Protein AF-A0A2H5N0N5-F1 (afdb_monomer)

Solvent-accessible surface area (backbone atoms only — not comparable to full-atom values): 14567 Å² total; per-residue (Å²): 108,51,47,59,40,43,74,73,64,55,89,76,35,73,42,76,42,88,5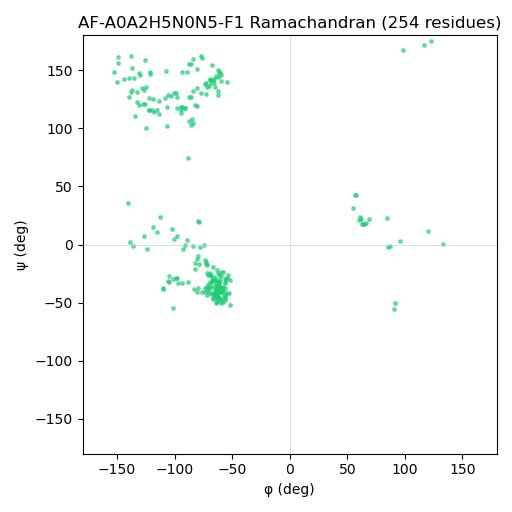4,72,78,52,49,72,62,40,41,79,36,48,32,74,43,75,44,43,56,83,83,48,98,58,62,57,23,56,56,45,15,65,78,53,78,55,16,37,64,64,31,75,28,76,76,21,46,62,69,54,47,42,34,30,53,64,17,26,14,69,65,69,7,34,19,35,41,53,32,71,58,62,94,84,64,78,90,75,77,64,72,62,54,52,76,39,42,36,42,80,42,81,38,94,59,87,76,58,53,65,88,73,45,45,60,59,52,51,50,54,48,54,41,48,50,46,19,67,76,50,78,54,15,35,62,65,33,77,31,71,78,21,47,64,68,55,48,44,48,33,52,67,26,26,17,67,64,71,7,32,18,38,42,57,29,72,56,62,93,85,64,78,92,74,78,64,71,60,57,53,74,40,41,34,40,82,38,78,48,62,79,84,70,55,52,67,88,76,43,46,62,60,53,51,48,33,37,77,72,62,79,39,78,66,66,82,45,55,63,43,75,42,43,55,93,45,50,68,57,56,54,51,28,59,75,71,65,55,67,79,34,68,46,72,34,90,62,135

Mean predicted aligned error: 14.29 Å

Secondary structure (DSSP, 8-state):
-HHHHHHTT-S--EEE-S-TTHHHHHHHTT--EEE-GGG-SS-HHHHHHHHTTS-BSEEEE-S--HHHHHHHHHTBPTTT-EEEE-SPPPTT------THHHHTT-EEEE-SSTT--HHHHHHHHHHHHHHHHHHHHTTSSBSEEEE-S--HHHHHHHHHTBPTTT-EEEE-S---TT------THHHHTT-EEEE-SGGG--HHHHHHHHHHHHHTTSS-GGGGEEEEEEGGGHHHHHHHHHHT--SEEEEES--

Foldseek 3Di:
DLLVCVVVPPPAAEAEDLDPVCVVVSVVSHHPHYDRCVVDPDQVLVVLCVVVVAADLEFEAAAQEQSSQQSSLSRFHFPRHEYEYAHNHDPPRDRDDDPVSVVSVYHYYYDPPNPDPCVPGVVVVVLVVLLVVLCVVPVGADQEFEAAAQEQSSQQSQLSRAHQPRREYEYEHNHDPPDDRDDDVVSVVSVYHYYYDDPNVDPCVPPVVVVVVCVVVVVDDPVVQAQEEDEPVPVVVVVVCVVVVNGRDYHYHPPD

Nearest PDB structures (foldseek):
  1qv7-assembly1_B  TM=6.185E-01  e=6.992E-16  Equus caballus
  5cdt-assembly1_A  TM=6.138E-01  e=2.581E-15  Equus caballus
  5cds-assembly1_B  TM=6.171E-01  e=3.748E-15  Equus caballus
  1ee2-assembly1_B  TM=6.178E-01  e=5.793E-15  Equus caballus
  1htb-assembly1_B  TM=6.127E-01  e=6.981E-15  Homo sapiens

Organism: Citrus unshiu (NCBI:txid55188)

Radius of gyration: 28.64 Å; Cα contacts (8 Å, |Δi|>4): 386; chains: 1; bounding box: 68×40×79 Å

Sequence (256 aa):
AAEGARIAGASRIIGVDLNSSRFEEAKKFGATEFVNPKDYNKPVQEVIAEMTNGGVDRSVECTGHIDAMISAFECVHDGWGVAVLVGVPHKDAVFKTHPMNLLNERTLKGTFFGNYKPRSDLPSVVEKYMSKVIAEMTNGGVDRSVECTGHIDAMISAFECVHDGWGVAVLVGVPHKDAVFKTHPMNLLNERTLKGTFFGNYKPRSDLPSVVEKYMSKELEVEKFITHTVPFSEINKAFEYMLRGEGLRCIIRMEE

pLDDT: mean 88.12, std 8.28, range [58.06, 97.88]

Structure (mmCIF, N/CA/C/O backbone):
data_AF-A0A2H5N0N5-F1
#
_entry.id   AF-A0A2H5N0N5-F1
#
loop_
_atom_site.group_PDB
_atom_site.id
_atom_site.type_symbol
_atom_site.label_atom_id
_atom_site.label_alt_id
_atom_site.label_comp_id
_atom_site.label_asym_id
_atom_site.label_entity_id
_atom_site.label_seq_id
_atom_site.pdbx_PDB_ins_code
_atom_site.Cartn_x
_atom_site.Cartn_y
_atom_site.Cartn_z
_atom_site.occupancy
_atom_site.B_iso_or_equiv
_atom_site.auth_seq_id
_atom_site.auth_comp_id
_atom_site.auth_asym_id
_atom_site.auth_atom_id
_atom_site.pdbx_PDB_model_num
ATOM 1 N N . ALA A 1 1 ? 4.815 -1.166 -11.712 1.00 81.19 1 ALA A N 1
ATOM 2 C CA . ALA A 1 1 ? 6.230 -0.947 -12.086 1.00 81.19 1 ALA A CA 1
ATOM 3 C C . ALA A 1 1 ? 6.602 0.535 -12.020 1.00 81.19 1 ALA A C 1
ATOM 5 O O . ALA A 1 1 ? 7.402 0.874 -11.161 1.00 81.19 1 ALA A O 1
ATOM 6 N N . ALA A 1 2 ? 5.983 1.409 -12.829 1.00 83.38 2 ALA A N 1
ATOM 7 C CA . ALA A 1 2 ? 6.270 2.854 -12.851 1.00 83.38 2 ALA A CA 1
ATOM 8 C C . ALA A 1 2 ? 6.202 3.527 -11.464 1.00 83.38 2 ALA A C 1
ATOM 10 O O . ALA A 1 2 ? 7.189 4.099 -11.016 1.00 83.38 2 ALA A O 1
ATOM 11 N N . GLU A 1 3 ? 5.101 3.337 -10.730 1.00 82.44 3 GLU A N 1
ATOM 12 C CA . GLU A 1 3 ? 4.930 3.922 -9.387 1.00 82.44 3 GLU A CA 1
ATOM 13 C C . GLU A 1 3 ? 5.990 3.420 -8.392 1.00 82.44 3 GLU A C 1
ATOM 15 O O . GLU A 1 3 ? 6.520 4.182 -7.588 1.00 82.44 3 GLU A O 1
ATOM 20 N N . GLY A 1 4 ? 6.363 2.140 -8.490 1.00 80.50 4 GLY A N 1
ATOM 21 C CA . GLY A 1 4 ? 7.438 1.563 -7.683 1.00 80.50 4 GLY A CA 1
ATOM 22 C C . GLY A 1 4 ? 8.804 2.175 -8.004 1.00 80.50 4 GLY A C 1
ATOM 23 O O . GLY A 1 4 ? 9.566 2.465 -7.088 1.00 80.50 4 GLY A O 1
ATOM 24 N N . ALA A 1 5 ? 9.096 2.424 -9.285 1.00 86.12 5 ALA A N 1
ATOM 25 C CA . ALA A 1 5 ? 10.320 3.102 -9.712 1.00 86.12 5 ALA A CA 1
ATOM 26 C C . ALA A 1 5 ? 10.357 4.563 -9.231 1.00 86.12 5 ALA A C 1
ATOM 28 O O . ALA A 1 5 ? 11.382 5.011 -8.722 1.00 86.12 5 ALA A O 1
ATOM 29 N N . ARG A 1 6 ? 9.224 5.276 -9.307 1.00 88.81 6 ARG A N 1
ATOM 30 C CA . ARG A 1 6 ? 9.078 6.648 -8.796 1.00 88.81 6 ARG A CA 1
ATOM 31 C C . ARG A 1 6 ? 9.354 6.720 -7.295 1.00 88.81 6 ARG A C 1
ATOM 33 O O . ARG A 1 6 ? 10.142 7.550 -6.857 1.00 88.81 6 ARG A O 1
ATOM 40 N N . ILE A 1 7 ? 8.740 5.831 -6.510 1.00 80.38 7 ILE A N 1
ATOM 41 C CA . ILE A 1 7 ? 8.950 5.748 -5.054 1.00 80.38 7 ILE A CA 1
ATOM 42 C C . ILE A 1 7 ? 10.408 5.399 -4.720 1.00 80.38 7 ILE A C 1
ATOM 44 O O . ILE A 1 7 ? 10.948 5.912 -3.745 1.00 80.38 7 ILE A O 1
ATOM 48 N N . ALA A 1 8 ? 11.058 4.567 -5.537 1.00 79.31 8 ALA A N 1
ATOM 49 C CA . ALA A 1 8 ? 12.470 4.221 -5.385 1.00 79.31 8 ALA A CA 1
ATOM 50 C C . ALA A 1 8 ? 13.445 5.338 -5.817 1.00 79.31 8 ALA A C 1
ATOM 52 O O . ALA A 1 8 ? 14.654 5.149 -5.709 1.00 79.31 8 ALA A O 1
ATOM 53 N N . GLY A 1 9 ? 12.946 6.486 -6.294 1.00 88.06 9 GLY A N 1
ATOM 54 C CA . GLY A 1 9 ? 13.768 7.636 -6.675 1.00 88.06 9 GLY A CA 1
ATOM 55 C C . GLY A 1 9 ? 14.337 7.578 -8.095 1.00 88.06 9 GLY A C 1
ATOM 56 O O . GLY A 1 9 ? 15.345 8.227 -8.365 1.00 88.06 9 GLY A O 1
ATOM 57 N N . ALA A 1 10 ? 13.729 6.813 -9.008 1.00 91.25 10 ALA A N 1
ATOM 58 C CA . ALA A 1 10 ? 14.143 6.806 -10.411 1.00 91.25 10 ALA A CA 1
ATOM 59 C C . ALA A 1 10 ? 13.950 8.193 -11.054 1.00 91.25 10 ALA A C 1
ATOM 61 O O . ALA A 1 10 ? 12.886 8.799 -10.934 1.00 91.25 10 ALA A O 1
ATOM 62 N N . SER A 1 11 ? 14.978 8.681 -11.753 1.00 92.38 11 SER A N 1
ATOM 63 C CA . SER A 1 11 ? 15.003 10.017 -12.367 1.00 92.38 11 SER A CA 1
ATOM 64 C C . SER A 1 11 ? 14.252 10.088 -13.700 1.00 92.38 11 SER A C 1
ATOM 66 O O . SER A 1 11 ? 13.542 11.058 -13.955 1.00 92.38 11 SER A O 1
ATOM 68 N N . ARG A 1 12 ? 14.395 9.059 -14.543 1.00 96.50 12 ARG A N 1
ATOM 69 C CA . ARG A 1 12 ? 13.702 8.909 -15.830 1.00 96.50 12 ARG A CA 1
ATOM 70 C C . ARG A 1 12 ? 12.911 7.607 -15.827 1.00 96.50 12 ARG A C 1
ATOM 72 O O . ARG A 1 12 ? 13.466 6.542 -15.567 1.00 96.50 12 ARG A O 1
ATOM 79 N N . ILE A 1 13 ? 11.616 7.689 -16.118 1.00 97.62 13 ILE A N 1
ATOM 80 C CA . ILE A 1 13 ? 10.701 6.545 -16.166 1.00 97.62 13 ILE A CA 1
ATOM 81 C C . ILE A 1 13 ? 10.041 6.536 -17.543 1.00 97.62 13 ILE A C 1
ATOM 83 O O . ILE A 1 13 ? 9.106 7.293 -17.805 1.00 97.62 13 ILE A O 1
ATOM 87 N N . ILE A 1 14 ? 10.547 5.674 -18.423 1.00 97.88 14 ILE A N 1
ATOM 88 C CA . ILE A 1 14 ? 10.129 5.585 -19.825 1.00 97.88 14 ILE A CA 1
ATOM 89 C C . ILE A 1 14 ? 9.052 4.503 -19.956 1.00 97.88 14 ILE A C 1
ATOM 91 O O . ILE A 1 14 ? 9.319 3.318 -19.751 1.00 97.88 14 ILE A O 1
ATOM 95 N N . GLY A 1 15 ? 7.823 4.902 -20.280 1.00 95.75 15 GLY A N 1
ATOM 96 C CA . GLY A 1 15 ? 6.746 3.978 -20.630 1.00 95.75 15 GLY A CA 1
ATOM 97 C C . GLY A 1 15 ? 6.870 3.511 -22.080 1.00 95.75 15 GLY A C 1
ATOM 98 O O . GLY A 1 15 ? 7.081 4.328 -22.968 1.00 95.75 15 GLY A O 1
ATOM 99 N N . VAL A 1 16 ? 6.708 2.213 -22.335 1.00 95.94 16 VAL A N 1
ATOM 100 C CA . VAL A 1 16 ? 6.719 1.655 -23.696 1.00 95.94 16 VAL A CA 1
ATOM 101 C C . VAL A 1 16 ? 5.404 0.933 -23.941 1.00 95.94 16 VAL A C 1
ATOM 103 O O . VAL A 1 16 ? 5.113 -0.054 -23.267 1.00 95.94 16 VAL A O 1
ATOM 106 N N . ASP A 1 17 ? 4.597 1.420 -24.882 1.00 94.56 17 ASP A N 1
ATOM 107 C CA . ASP A 1 17 ? 3.315 0.796 -25.226 1.00 94.56 17 ASP A CA 1
ATOM 108 C C . ASP A 1 17 ? 2.935 1.085 -26.686 1.00 94.56 17 ASP A C 1
ATOM 110 O O . ASP A 1 17 ? 3.240 2.144 -27.228 1.00 94.56 17 ASP A O 1
ATOM 114 N N . LEU A 1 18 ? 2.236 0.148 -27.332 1.00 91.94 18 LEU A N 1
ATOM 115 C CA . LEU A 1 18 ? 1.734 0.317 -28.701 1.00 91.94 18 LEU A CA 1
ATOM 116 C C . LEU A 1 18 ? 0.566 1.310 -28.785 1.00 91.94 18 LEU A C 1
ATOM 118 O O . LEU A 1 18 ? 0.218 1.756 -29.884 1.00 91.94 18 LEU A O 1
ATOM 122 N N . ASN A 1 19 ? -0.078 1.609 -27.655 1.00 90.56 19 ASN A N 1
ATOM 123 C CA . ASN A 1 19 ? -1.154 2.578 -27.551 1.00 90.56 19 ASN A CA 1
ATOM 124 C C . ASN A 1 19 ? -0.678 3.861 -26.856 1.00 90.56 19 ASN A C 1
ATOM 126 O O . ASN A 1 19 ? -0.638 3.941 -25.626 1.00 90.56 19 ASN A O 1
ATOM 130 N N . SER A 1 20 ? -0.426 4.902 -27.651 1.00 90.00 20 SER A N 1
ATOM 131 C CA . SER A 1 20 ? 0.017 6.211 -27.160 1.00 90.00 20 SER A CA 1
ATOM 132 C C . SER A 1 20 ? -0.964 6.875 -26.187 1.00 90.00 20 SER A C 1
ATOM 134 O O . SER A 1 20 ? -0.542 7.663 -25.344 1.00 90.00 20 SER A O 1
ATOM 136 N N . SER A 1 21 ? -2.259 6.528 -26.217 1.00 87.31 21 SER A N 1
ATOM 137 C CA . SER A 1 21 ? -3.242 7.090 -25.278 1.00 87.31 21 SER A CA 1
ATOM 138 C C . SER A 1 21 ? -3.003 6.654 -23.828 1.00 87.31 21 SER A C 1
ATOM 140 O O . SER A 1 21 ? -3.497 7.297 -22.905 1.00 87.31 21 SER A O 1
ATOM 142 N N . ARG A 1 22 ? -2.253 5.564 -23.603 1.00 82.81 22 ARG A N 1
ATOM 143 C CA . ARG A 1 22 ? -1.919 5.074 -22.258 1.00 82.81 22 ARG A CA 1
ATOM 144 C C . ARG A 1 22 ? -0.898 5.950 -21.543 1.00 82.81 22 ARG A C 1
ATOM 146 O O . ARG A 1 22 ? -0.773 5.831 -20.327 1.00 82.81 22 ARG A O 1
ATOM 153 N N . PHE A 1 23 ? -0.198 6.837 -22.253 1.00 90.50 23 PHE A N 1
ATOM 154 C CA . PHE A 1 23 ? 0.797 7.695 -21.621 1.00 90.50 23 PHE A CA 1
ATOM 155 C C . PHE A 1 23 ? 0.180 8.643 -20.589 1.00 90.50 23 PHE A C 1
ATOM 157 O O . PHE A 1 23 ? 0.721 8.780 -19.495 1.00 90.50 23 PHE A O 1
ATOM 164 N N . GLU A 1 24 ? -0.978 9.240 -20.888 1.00 85.81 24 GLU A N 1
ATOM 165 C CA . GLU A 1 24 ? -1.652 10.143 -19.945 1.00 85.81 24 GLU A CA 1
ATOM 166 C C . GLU A 1 24 ? -2.025 9.443 -18.636 1.00 85.81 24 GLU A C 1
ATOM 168 O O . GLU A 1 24 ? -1.901 10.020 -17.557 1.00 85.81 24 GLU A O 1
ATOM 173 N N . GLU A 1 25 ? -2.405 8.168 -18.708 1.00 81.88 25 GLU A N 1
ATOM 174 C CA . GLU A 1 25 ? -2.645 7.369 -17.511 1.00 81.88 25 GLU A CA 1
ATOM 175 C C . GLU A 1 25 ? -1.328 7.023 -16.803 1.00 81.88 25 GLU A C 1
ATOM 177 O O . GLU A 1 25 ? -1.218 7.172 -15.589 1.00 81.88 25 GLU A O 1
ATOM 182 N N . ALA A 1 26 ? -0.292 6.636 -17.552 1.00 80.94 26 ALA A N 1
ATOM 183 C CA . ALA A 1 26 ? 1.013 6.276 -17.002 1.00 80.94 26 ALA A CA 1
ATOM 184 C C . ALA A 1 26 ? 1.700 7.435 -16.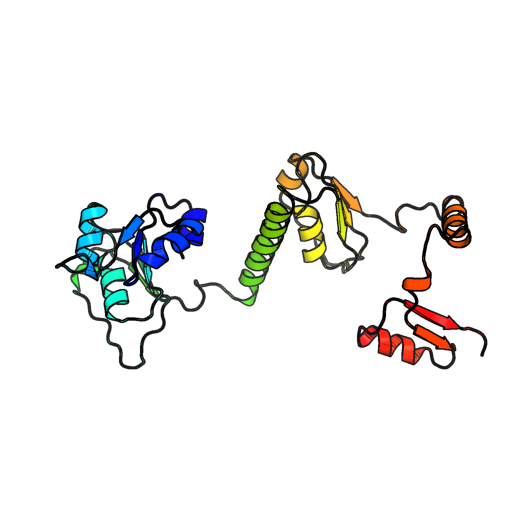250 1.00 80.94 26 ALA A C 1
ATOM 186 O O . ALA A 1 26 ? 2.383 7.188 -15.252 1.00 80.94 26 ALA A O 1
ATOM 187 N N . LYS A 1 27 ? 1.488 8.691 -16.671 1.00 88.62 27 LYS A N 1
ATOM 188 C CA . LYS A 1 27 ? 1.992 9.890 -15.973 1.00 88.62 27 LYS A CA 1
ATOM 189 C C . LYS A 1 27 ? 1.503 9.978 -14.529 1.00 88.62 27 LYS A C 1
ATOM 191 O O . LYS A 1 27 ? 2.276 10.348 -13.649 1.00 88.62 27 LYS A O 1
ATOM 196 N N . LYS A 1 28 ? 0.257 9.569 -14.255 1.00 87.94 28 LYS A N 1
ATOM 197 C CA . LYS A 1 28 ? -0.309 9.544 -12.891 1.00 87.94 28 LYS A CA 1
ATOM 198 C C . LYS A 1 28 ? 0.453 8.599 -11.957 1.00 87.94 28 LYS A C 1
ATOM 200 O O . LYS A 1 28 ? 0.450 8.803 -10.750 1.00 87.94 28 LYS A O 1
ATOM 205 N N . PHE A 1 29 ? 1.135 7.602 -12.522 1.00 82.31 29 PHE A N 1
ATOM 206 C CA . PHE A 1 29 ? 1.962 6.622 -11.815 1.00 82.31 29 PHE A CA 1
ATOM 207 C C . PHE A 1 29 ? 3.467 6.923 -11.918 1.00 82.31 29 PHE A C 1
ATOM 209 O O . PHE A 1 29 ? 4.289 6.053 -11.635 1.00 82.31 29 PHE A O 1
ATOM 216 N N . GLY A 1 30 ? 3.851 8.124 -12.363 1.00 88.44 30 GLY A N 1
ATOM 217 C CA . GLY A 1 30 ? 5.245 8.567 -12.388 1.00 88.44 30 GLY A CA 1
ATOM 218 C C . GLY A 1 30 ? 6.001 8.396 -13.697 1.00 88.44 30 GLY A C 1
ATOM 219 O O . GLY A 1 30 ? 7.185 8.712 -13.716 1.00 88.44 30 GLY A O 1
ATOM 220 N N . ALA A 1 31 ? 5.382 7.915 -14.779 1.00 92.31 31 ALA A N 1
ATOM 221 C CA . ALA A 1 31 ? 6.065 7.894 -16.073 1.00 92.31 31 ALA A CA 1
ATOM 222 C C . ALA A 1 31 ? 6.412 9.325 -16.523 1.00 92.31 31 ALA A C 1
ATOM 224 O O . ALA A 1 31 ? 5.546 10.199 -16.543 1.00 92.31 31 ALA A O 1
ATOM 225 N N . THR A 1 32 ? 7.670 9.557 -16.890 1.00 96.00 32 THR A N 1
ATOM 226 C CA . THR A 1 32 ? 8.181 10.868 -17.323 1.00 96.00 32 THR A CA 1
ATOM 227 C C . THR A 1 32 ? 8.248 10.981 -18.840 1.00 96.00 32 THR A C 1
ATOM 229 O O . THR A 1 32 ? 8.116 12.070 -19.390 1.00 96.00 32 THR A O 1
ATOM 232 N N . GLU A 1 33 ? 8.440 9.854 -19.522 1.00 96.88 33 GLU A N 1
ATOM 233 C CA . GLU A 1 33 ? 8.652 9.764 -20.965 1.00 96.88 33 GLU A CA 1
ATOM 234 C C . GLU A 1 33 ? 7.859 8.587 -21.538 1.00 96.88 33 GLU A C 1
ATOM 236 O O . GLU A 1 33 ? 7.443 7.684 -20.805 1.00 96.88 33 GLU A O 1
ATOM 241 N N . PHE A 1 34 ? 7.653 8.586 -22.854 1.00 96.38 34 PHE A N 1
ATOM 242 C CA . PHE A 1 34 ? 6.909 7.536 -23.538 1.00 96.38 34 PHE A CA 1
ATOM 243 C C . PHE A 1 34 ? 7.487 7.225 -24.911 1.00 96.38 34 PHE A C 1
ATOM 245 O O . PHE A 1 34 ? 7.891 8.128 -25.638 1.00 96.38 34 PHE A O 1
ATOM 252 N N . VAL A 1 35 ? 7.471 5.945 -25.269 1.00 97.31 35 VAL A N 1
ATOM 253 C CA . VAL A 1 35 ? 7.898 5.435 -26.569 1.00 97.31 35 VAL A CA 1
ATOM 254 C C . VAL A 1 35 ? 6.815 4.511 -27.109 1.00 97.31 35 VAL A C 1
ATOM 256 O O . VAL A 1 35 ? 6.511 3.481 -26.506 1.00 97.31 35 VAL A O 1
ATOM 259 N N . ASN A 1 36 ? 6.262 4.848 -28.275 1.00 96.44 36 ASN A N 1
ATOM 260 C CA . ASN A 1 36 ? 5.491 3.895 -29.062 1.00 96.44 36 ASN A CA 1
ATOM 261 C C . ASN A 1 36 ? 6.418 3.229 -30.085 1.00 96.44 36 ASN A C 1
ATOM 263 O O . ASN A 1 36 ? 6.922 3.924 -30.967 1.00 96.44 36 ASN A O 1
ATOM 267 N N . PRO A 1 37 ? 6.621 1.901 -30.040 1.00 94.56 37 PRO A N 1
ATOM 268 C CA . PRO A 1 37 ? 7.436 1.205 -31.035 1.00 94.56 37 PRO A CA 1
ATOM 269 C C . PRO A 1 37 ? 7.010 1.453 -32.492 1.00 94.56 37 PRO A C 1
ATOM 271 O O . PRO A 1 37 ? 7.843 1.356 -33.384 1.00 94.56 37 PRO A O 1
ATOM 274 N N . LYS A 1 38 ? 5.736 1.785 -32.749 1.00 94.56 38 LYS A N 1
ATOM 275 C CA . LYS A 1 38 ? 5.218 2.058 -34.103 1.00 94.56 38 LYS A CA 1
ATOM 276 C C . LYS A 1 38 ? 5.686 3.387 -34.695 1.00 94.56 38 LYS A C 1
ATOM 278 O O . LYS A 1 38 ? 5.585 3.559 -35.906 1.00 94.56 38 LYS A O 1
ATOM 283 N N . ASP A 1 39 ? 6.188 4.299 -33.868 1.00 96.00 39 ASP A N 1
ATOM 284 C CA . ASP A 1 39 ? 6.633 5.626 -34.308 1.00 96.00 39 ASP A CA 1
ATOM 285 C C . ASP A 1 39 ? 8.076 5.602 -34.851 1.00 96.00 39 ASP A C 1
ATOM 287 O O . ASP A 1 39 ? 8.599 6.626 -35.292 1.00 96.00 39 ASP A O 1
ATOM 291 N N . TYR A 1 40 ? 8.731 4.434 -34.841 1.00 95.25 40 TYR A N 1
ATOM 292 C CA . TYR A 1 40 ? 10.130 4.265 -35.219 1.00 95.25 40 TYR A CA 1
ATOM 293 C C . TYR A 1 40 ? 10.306 3.130 -36.233 1.00 95.25 40 TYR A C 1
ATOM 295 O O . TYR A 1 40 ? 9.651 2.096 -36.168 1.00 95.25 40 TYR A O 1
ATOM 303 N N . ASN A 1 41 ? 11.268 3.300 -37.144 1.00 95.19 41 ASN A N 1
ATOM 304 C CA . ASN A 1 41 ? 11.637 2.283 -38.141 1.00 95.19 41 ASN A CA 1
ATOM 305 C C . ASN A 1 41 ? 12.724 1.309 -37.651 1.00 95.19 41 ASN A C 1
ATOM 307 O O . ASN A 1 41 ? 13.208 0.489 -38.428 1.00 95.19 41 ASN A O 1
ATOM 311 N N . LYS A 1 42 ? 13.147 1.426 -36.389 1.00 95.56 42 LYS A N 1
ATOM 312 C CA . LYS A 1 42 ? 14.214 0.628 -35.774 1.00 95.56 42 LYS A CA 1
ATOM 313 C C . LYS A 1 42 ? 13.720 -0.049 -34.494 1.00 95.56 42 LYS A C 1
ATOM 315 O O . LYS A 1 42 ? 12.731 0.418 -33.923 1.00 95.56 42 LYS A O 1
ATOM 320 N N . PRO A 1 43 ? 14.376 -1.132 -34.042 1.00 96.50 43 PRO A N 1
ATOM 321 C CA . PRO A 1 43 ? 13.980 -1.843 -32.833 1.00 96.50 43 PRO A CA 1
ATOM 322 C C . PRO A 1 43 ? 13.899 -0.913 -31.620 1.00 96.50 43 PRO A C 1
ATOM 324 O O . PRO A 1 43 ? 14.754 -0.049 -31.418 1.00 96.50 43 PRO A O 1
ATOM 327 N N . VAL A 1 44 ? 12.877 -1.102 -30.782 1.00 96.88 44 VAL A N 1
ATOM 328 C CA . VAL A 1 44 ? 12.620 -0.208 -29.642 1.00 96.88 44 VAL A CA 1
ATOM 329 C C . VAL A 1 44 ? 13.792 -0.166 -28.654 1.00 96.88 44 VAL A C 1
ATOM 331 O O . VAL A 1 44 ? 14.047 0.873 -28.054 1.00 96.88 44 VAL A O 1
ATOM 334 N N . GLN A 1 45 ? 14.553 -1.256 -28.522 1.00 96.94 45 GLN A N 1
ATOM 335 C CA . GLN A 1 45 ? 15.746 -1.289 -27.679 1.00 96.94 45 GLN A CA 1
ATOM 336 C C . GLN A 1 45 ? 16.846 -0.328 -28.149 1.00 96.94 45 GLN A C 1
ATOM 338 O O . GLN A 1 45 ? 17.507 0.274 -27.308 1.00 96.94 45 GLN A O 1
ATOM 343 N N . GLU A 1 46 ? 17.000 -0.125 -29.460 1.00 97.19 46 GLU A N 1
ATOM 344 C CA . GLU A 1 46 ? 17.962 0.834 -30.016 1.00 97.19 46 GLU A CA 1
ATOM 345 C C . GLU A 1 46 ? 17.481 2.269 -29.800 1.00 97.19 46 GLU A C 1
ATOM 347 O O . GLU A 1 46 ? 18.261 3.128 -29.401 1.00 97.19 46 GLU A O 1
ATOM 352 N N . VAL A 1 47 ? 16.177 2.516 -29.984 1.00 97.88 47 VAL A N 1
ATOM 353 C CA . VAL A 1 47 ? 15.556 3.816 -29.678 1.00 97.88 47 VAL A CA 1
ATOM 354 C C . VAL A 1 47 ? 15.816 4.203 -28.224 1.00 97.88 47 VAL A C 1
ATOM 356 O O . VAL A 1 47 ? 16.243 5.325 -27.956 1.00 97.88 47 VAL A O 1
ATOM 359 N N . ILE A 1 48 ? 15.585 3.267 -27.296 1.00 97.81 48 ILE A N 1
ATOM 360 C CA . ILE A 1 48 ? 15.822 3.467 -25.864 1.00 97.81 48 ILE A CA 1
ATOM 361 C C . ILE A 1 48 ? 17.310 3.709 -25.597 1.00 97.81 48 ILE A C 1
ATOM 363 O O . ILE A 1 48 ? 17.648 4.668 -24.910 1.00 97.81 48 ILE A O 1
ATOM 367 N N . ALA A 1 49 ? 18.199 2.889 -26.162 1.00 96.44 49 ALA A N 1
ATOM 368 C CA . ALA A 1 49 ? 19.634 3.034 -25.942 1.00 96.44 49 ALA A CA 1
ATOM 369 C C . ALA A 1 49 ? 20.161 4.400 -26.405 1.00 96.44 49 ALA A C 1
ATOM 371 O O . ALA A 1 49 ? 20.943 5.026 -25.693 1.00 96.44 49 ALA A O 1
ATOM 372 N N . GLU A 1 50 ? 19.701 4.898 -27.552 1.00 96.75 50 GLU A N 1
ATOM 373 C CA . GLU A 1 50 ? 20.079 6.220 -28.052 1.00 96.75 50 GLU A CA 1
ATOM 374 C C . GLU A 1 50 ? 19.567 7.356 -27.160 1.00 96.75 50 GLU A C 1
ATOM 376 O O . GLU A 1 50 ? 20.322 8.272 -26.846 1.00 96.75 50 GLU A O 1
ATOM 381 N N . MET A 1 51 ? 18.308 7.305 -26.708 1.00 96.06 51 MET A N 1
ATOM 382 C CA . MET A 1 51 ? 17.744 8.370 -25.863 1.00 96.06 51 MET A CA 1
ATOM 383 C C . MET A 1 51 ? 18.266 8.359 -24.421 1.00 96.06 51 MET A C 1
ATOM 385 O O . MET A 1 51 ? 18.035 9.318 -23.675 1.00 96.06 51 MET A O 1
ATOM 389 N N . THR A 1 52 ? 18.927 7.281 -23.994 1.00 96.75 52 THR A N 1
ATOM 390 C CA . THR A 1 52 ? 19.521 7.155 -22.656 1.00 96.75 52 THR A CA 1
ATOM 391 C C . THR A 1 52 ? 21.042 7.041 -22.663 1.00 96.75 52 THR A C 1
ATOM 393 O O . THR A 1 52 ? 21.621 6.782 -21.614 1.00 96.75 52 THR A O 1
ATOM 396 N N . ASN A 1 53 ? 21.695 7.289 -23.801 1.00 94.88 53 ASN A N 1
ATOM 397 C CA . ASN A 1 53 ? 23.152 7.237 -23.961 1.00 94.88 53 ASN A CA 1
ATOM 398 C C . ASN A 1 53 ? 23.782 5.885 -23.569 1.00 94.88 53 ASN A C 1
ATOM 400 O O . ASN A 1 53 ? 24.836 5.858 -22.940 1.00 94.88 53 ASN A O 1
ATOM 404 N N . GLY A 1 54 ? 23.160 4.770 -23.960 1.00 94.06 54 GLY A N 1
ATOM 405 C CA . GLY A 1 54 ? 23.724 3.425 -23.777 1.00 94.06 54 GLY A CA 1
ATOM 406 C C . GLY A 1 54 ? 22.768 2.378 -23.207 1.00 94.06 54 GLY A C 1
ATOM 407 O O . GLY A 1 54 ? 23.165 1.230 -23.043 1.00 94.06 54 GLY A O 1
ATOM 408 N N . GLY A 1 55 ? 21.514 2.742 -22.930 1.00 96.62 55 GLY A N 1
ATOM 409 C CA . GLY A 1 55 ? 20.507 1.852 -22.342 1.00 96.62 55 GLY A CA 1
ATOM 410 C C . GLY A 1 55 ? 20.039 2.314 -20.964 1.00 96.62 55 GLY A C 1
ATOM 411 O O . GLY A 1 55 ? 20.552 3.287 -20.411 1.00 96.62 55 GLY A O 1
ATOM 412 N N . VAL A 1 56 ? 19.004 1.672 -20.431 1.00 97.44 56 VAL A N 1
ATOM 413 C CA . VAL A 1 56 ? 18.439 1.995 -19.112 1.00 97.44 56 VAL A CA 1
ATOM 414 C C . VAL A 1 56 ? 19.120 1.195 -18.007 1.00 97.44 56 VAL A C 1
ATOM 416 O O . VAL A 1 56 ? 19.479 0.033 -18.195 1.00 97.44 56 VAL A O 1
ATOM 419 N N . ASP A 1 57 ? 19.230 1.767 -16.809 1.00 97.12 57 ASP A N 1
ATOM 420 C CA . ASP A 1 57 ? 19.752 1.030 -15.652 1.00 97.12 57 ASP A CA 1
ATOM 421 C C . ASP A 1 57 ? 18.867 -0.173 -15.315 1.00 97.12 57 ASP A C 1
ATOM 423 O O . ASP A 1 57 ? 19.348 -1.240 -14.925 1.00 97.12 57 ASP A O 1
ATOM 427 N N . ARG A 1 58 ? 17.548 0.002 -15.434 1.00 96.69 58 ARG A N 1
ATOM 428 C CA . ARG A 1 58 ? 16.539 -1.001 -15.096 1.00 96.69 58 ARG A CA 1
ATOM 429 C C . ARG A 1 58 ? 15.452 -1.033 -16.160 1.00 96.69 58 ARG A C 1
ATOM 431 O O . ARG A 1 58 ? 14.898 0.010 -16.495 1.00 96.69 58 ARG A O 1
ATOM 438 N N . SER A 1 59 ? 15.089 -2.226 -16.615 1.00 96.69 59 SER A N 1
ATOM 439 C CA . SER A 1 59 ? 13.894 -2.450 -17.433 1.00 96.69 59 SER A CA 1
ATOM 440 C C . SER A 1 59 ? 12.960 -3.450 -16.752 1.00 96.69 59 SER A C 1
ATOM 442 O O . SER A 1 59 ? 13.397 -4.337 -16.013 1.00 96.69 59 SER A O 1
ATOM 444 N N . VAL A 1 60 ? 11.651 -3.287 -16.958 1.00 94.75 60 VAL A N 1
ATOM 445 C CA . VAL A 1 60 ? 10.628 -4.172 -16.386 1.00 94.75 60 VAL A CA 1
ATOM 446 C C . VAL A 1 60 ? 9.607 -4.524 -17.460 1.00 94.75 60 VAL A C 1
ATOM 448 O O . VAL A 1 60 ? 8.823 -3.675 -17.878 1.00 94.75 60 VAL A O 1
ATOM 451 N N . GLU A 1 61 ? 9.596 -5.780 -17.894 1.00 94.50 61 GLU A N 1
ATOM 452 C CA . GLU A 1 61 ? 8.660 -6.275 -18.903 1.00 94.50 61 GLU A CA 1
ATOM 453 C C . GLU A 1 61 ? 7.363 -6.750 -18.239 1.00 94.50 61 GLU A C 1
ATOM 455 O O . GLU A 1 61 ? 7.403 -7.550 -17.304 1.00 94.50 61 GLU A O 1
ATOM 460 N N . CYS A 1 62 ? 6.215 -6.238 -18.699 1.00 90.56 62 CYS A N 1
ATOM 461 C CA . CYS A 1 62 ? 4.914 -6.427 -18.042 1.00 90.56 62 CYS A CA 1
ATOM 462 C C . CYS A 1 62 ? 3.806 -6.982 -18.962 1.00 90.56 62 CYS A C 1
ATOM 464 O O . CYS A 1 62 ? 2.645 -6.995 -18.560 1.00 90.56 62 CYS A O 1
ATOM 466 N N . THR A 1 63 ? 4.119 -7.390 -20.192 1.00 88.38 63 THR A N 1
ATOM 467 C CA . THR A 1 63 ? 3.144 -7.831 -21.209 1.00 88.38 63 THR A CA 1
ATOM 468 C C . THR A 1 63 ? 3.139 -9.342 -21.412 1.00 88.38 63 THR A C 1
ATOM 470 O O . THR A 1 63 ? 2.095 -9.909 -21.718 1.00 88.38 63 THR A O 1
ATOM 473 N N . GLY A 1 64 ? 4.286 -10.001 -21.243 1.00 86.56 64 GLY A N 1
ATOM 474 C CA . GLY A 1 64 ? 4.453 -11.418 -21.554 1.00 86.56 64 GLY A CA 1
ATOM 475 C C . GLY A 1 64 ? 4.802 -11.693 -23.020 1.00 86.56 64 GLY A C 1
ATOM 476 O O . GLY A 1 64 ? 5.003 -12.846 -23.395 1.00 86.56 64 GLY A O 1
ATOM 477 N N . HIS A 1 65 ? 4.876 -10.664 -23.871 1.00 92.25 65 HIS A N 1
ATOM 478 C CA . HIS A 1 65 ? 5.194 -10.836 -25.285 1.00 92.25 65 HIS A CA 1
ATOM 479 C C . HIS A 1 65 ? 6.691 -11.080 -25.485 1.00 92.25 65 HIS A C 1
ATOM 481 O O . HIS A 1 65 ? 7.517 -10.311 -24.994 1.00 92.25 65 HIS A O 1
ATOM 487 N N . ILE A 1 66 ? 7.055 -12.113 -26.250 1.00 94.69 66 ILE A N 1
ATOM 488 C CA . ILE A 1 66 ? 8.453 -12.555 -26.342 1.00 94.69 66 ILE A CA 1
ATOM 489 C C . ILE A 1 66 ? 9.386 -11.480 -26.910 1.00 94.69 66 ILE A C 1
ATOM 491 O O . ILE A 1 66 ? 10.453 -11.243 -26.351 1.00 94.69 66 ILE A O 1
ATOM 495 N N . ASP A 1 67 ? 8.944 -10.749 -27.935 1.00 94.06 67 ASP A N 1
ATOM 496 C CA . ASP A 1 67 ? 9.738 -9.654 -28.502 1.00 94.06 67 ASP A CA 1
ATOM 497 C C . ASP A 1 67 ? 9.907 -8.500 -27.503 1.00 94.06 67 ASP A C 1
ATOM 499 O O . ASP A 1 67 ? 10.982 -7.917 -27.415 1.00 94.06 67 ASP A O 1
ATOM 503 N N . ALA A 1 68 ? 8.890 -8.216 -26.679 1.00 93.62 68 ALA A N 1
ATOM 504 C CA . ALA A 1 68 ? 8.986 -7.191 -25.641 1.00 93.62 68 ALA A CA 1
ATOM 505 C C . ALA A 1 68 ? 9.938 -7.619 -24.514 1.00 93.62 68 ALA A C 1
ATOM 507 O O . ALA A 1 68 ? 10.673 -6.786 -23.991 1.00 93.62 68 ALA A O 1
ATOM 508 N N . MET A 1 69 ? 9.974 -8.912 -24.172 1.00 95.56 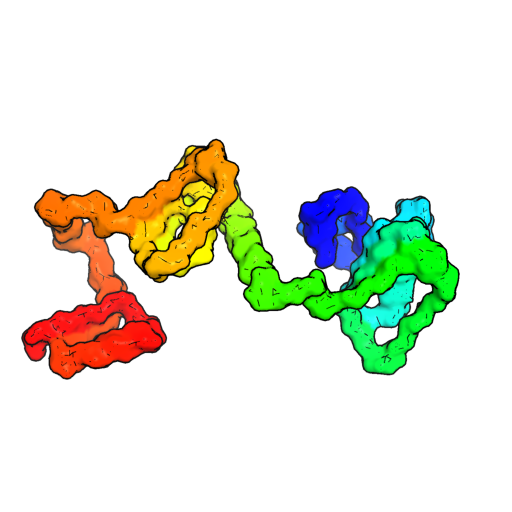69 MET A N 1
ATOM 509 C CA . MET A 1 69 ? 10.951 -9.473 -23.231 1.00 95.56 69 MET A CA 1
ATOM 510 C C . MET A 1 69 ? 12.376 -9.331 -23.748 1.00 95.56 69 MET A C 1
ATOM 512 O O . MET A 1 69 ? 13.252 -8.905 -22.993 1.00 95.56 69 MET A O 1
ATOM 516 N N . ILE A 1 70 ? 12.608 -9.661 -25.020 1.00 95.94 70 ILE A N 1
ATOM 517 C CA . ILE A 1 70 ? 13.927 -9.531 -25.645 1.00 95.94 70 ILE A CA 1
ATOM 518 C C . ILE A 1 70 ? 14.330 -8.057 -25.688 1.00 95.94 70 ILE A C 1
ATOM 520 O O . ILE A 1 70 ? 15.386 -7.713 -25.167 1.00 95.94 70 ILE A O 1
ATOM 524 N N . SER A 1 71 ? 13.467 -7.167 -26.184 1.00 96.75 71 SER A N 1
ATOM 525 C CA . SER A 1 71 ? 13.738 -5.727 -26.199 1.00 96.75 71 SER A CA 1
ATOM 526 C C . SER A 1 71 ? 13.984 -5.158 -24.801 1.00 96.75 71 SER A C 1
ATOM 528 O O . SER A 1 71 ? 14.865 -4.319 -24.643 1.00 96.75 71 SER A O 1
ATOM 530 N N . ALA A 1 72 ? 13.261 -5.617 -23.774 1.00 95.38 72 ALA A N 1
ATOM 531 C CA . ALA A 1 72 ? 13.489 -5.190 -22.396 1.00 95.38 72 ALA A CA 1
ATOM 532 C C . ALA A 1 72 ? 14.875 -5.610 -21.888 1.00 95.38 72 ALA A C 1
ATOM 534 O O . ALA A 1 72 ? 15.522 -4.835 -21.193 1.00 95.38 72 ALA A O 1
ATOM 535 N N . PHE A 1 73 ? 15.361 -6.804 -22.229 1.00 96.81 73 PHE A N 1
ATOM 536 C CA . PHE A 1 73 ? 16.731 -7.208 -21.897 1.00 96.81 73 PHE A CA 1
ATOM 537 C C . PHE A 1 73 ? 17.779 -6.465 -22.729 1.00 96.81 73 PHE A C 1
ATOM 539 O O . PHE A 1 73 ? 18.836 -6.086 -22.230 1.00 96.81 73 PHE A O 1
ATOM 546 N N . GLU A 1 74 ? 17.485 -6.226 -24.001 1.00 96.94 74 GLU A N 1
ATOM 547 C CA . GLU A 1 74 ? 18.433 -5.629 -24.933 1.00 96.94 74 GLU A CA 1
ATOM 548 C C . GLU A 1 74 ? 18.528 -4.102 -24.824 1.00 96.94 74 GLU A C 1
ATOM 550 O O . GLU A 1 74 ? 19.487 -3.520 -25.327 1.00 96.94 74 GLU A O 1
ATOM 555 N N . CYS A 1 75 ? 17.599 -3.450 -24.123 1.00 97.06 75 CYS A N 1
ATOM 556 C CA . CYS A 1 75 ? 17.635 -2.007 -23.893 1.00 97.06 75 CYS A CA 1
ATOM 557 C C . CYS A 1 75 ? 18.337 -1.588 -22.594 1.00 97.06 75 CYS A C 1
ATOM 559 O O . CYS A 1 75 ? 18.451 -0.389 -22.341 1.00 97.06 75 CYS A O 1
ATOM 561 N N . VAL A 1 76 ? 18.778 -2.530 -21.751 1.00 96.44 76 VAL A N 1
ATOM 562 C CA . VAL A 1 76 ? 19.488 -2.194 -20.506 1.00 96.44 76 VAL A CA 1
ATOM 563 C C . VAL A 1 76 ? 20.958 -1.875 -20.761 1.00 96.44 76 VAL A C 1
ATOM 565 O O . VAL A 1 76 ? 21.555 -2.388 -21.704 1.00 96.44 76 VAL A O 1
ATOM 568 N N . HIS A 1 77 ? 21.529 -1.028 -19.909 1.00 96.75 77 HIS A N 1
ATOM 569 C CA . HIS A 1 77 ? 22.899 -0.546 -20.049 1.00 96.75 77 HIS A CA 1
ATOM 570 C C . HIS A 1 77 ? 23.934 -1.671 -19.879 1.00 96.75 77 HIS A C 1
ATOM 572 O O . HIS A 1 77 ? 23.793 -2.538 -19.011 1.00 96.75 77 HIS A O 1
ATOM 578 N N . ASP A 1 78 ? 25.005 -1.630 -20.670 1.00 95.12 78 ASP A N 1
ATOM 579 C CA . ASP A 1 78 ? 26.160 -2.522 -20.504 1.00 95.12 78 ASP A CA 1
ATOM 580 C C . ASP A 1 78 ? 26.857 -2.265 -19.151 1.00 95.12 78 ASP A C 1
ATOM 582 O O . ASP A 1 78 ? 26.907 -1.136 -18.666 1.00 95.12 78 ASP A O 1
ATOM 586 N N . GLY A 1 79 ? 27.386 -3.300 -18.505 1.00 93.50 79 GLY A N 1
ATOM 587 C CA . GLY A 1 79 ? 28.058 -3.210 -17.203 1.00 93.50 79 GLY A CA 1
ATOM 588 C C . GLY A 1 79 ? 27.132 -3.426 -16.000 1.00 93.50 79 GLY A C 1
ATOM 589 O O . GLY A 1 79 ? 27.438 -4.215 -15.115 1.00 93.50 79 GLY A O 1
ATOM 590 N N . TRP A 1 80 ? 25.994 -2.724 -15.926 1.00 91.56 80 TRP A N 1
ATOM 591 C CA . TRP A 1 80 ? 25.162 -2.714 -14.702 1.00 91.56 80 TRP A CA 1
ATOM 592 C C . TRP A 1 80 ? 23.646 -2.783 -14.926 1.00 91.56 80 TRP A C 1
ATOM 594 O O . TRP A 1 80 ? 22.865 -2.715 -13.962 1.00 91.56 80 TRP A O 1
ATOM 604 N N . GLY A 1 81 ? 23.212 -2.890 -16.181 1.00 94.50 81 GLY A N 1
ATOM 605 C CA . GLY A 1 81 ? 21.810 -2.956 -16.556 1.00 94.50 81 GLY A CA 1
ATOM 606 C C . GLY A 1 81 ? 21.128 -4.223 -16.041 1.00 94.50 81 GLY A C 1
ATOM 607 O O . GLY A 1 81 ? 21.665 -5.327 -16.150 1.00 94.50 81 GLY A O 1
ATOM 608 N N . VAL A 1 82 ? 19.920 -4.081 -15.490 1.00 94.44 82 VAL A N 1
ATOM 609 C CA . VAL A 1 82 ? 19.122 -5.219 -15.005 1.00 94.44 82 VAL A CA 1
ATOM 610 C C . VAL A 1 82 ? 17.741 -5.205 -15.643 1.00 94.44 82 VAL A C 1
ATOM 612 O O . VAL A 1 82 ? 16.968 -4.268 -15.441 1.00 94.44 82 VAL A O 1
ATOM 615 N N . ALA A 1 83 ? 17.403 -6.279 -16.349 1.00 95.12 83 ALA A N 1
ATOM 616 C CA . ALA A 1 83 ? 16.076 -6.506 -16.895 1.00 95.12 83 ALA A CA 1
ATOM 617 C C . ALA A 1 83 ? 15.282 -7.469 -16.015 1.00 95.12 83 ALA A C 1
ATOM 619 O O . ALA A 1 83 ? 15.763 -8.547 -15.656 1.00 95.12 83 ALA A O 1
ATOM 620 N N . VAL A 1 84 ? 14.052 -7.086 -15.679 1.00 91.62 84 VAL A N 1
ATOM 621 C CA . VAL A 1 84 ? 13.135 -7.890 -14.870 1.00 91.62 84 VAL A CA 1
ATOM 622 C C . VAL A 1 84 ? 11.924 -8.293 -15.705 1.00 91.62 84 VAL A C 1
ATOM 624 O O . VAL A 1 84 ? 11.132 -7.442 -16.103 1.00 91.62 84 VAL A O 1
ATOM 627 N N . LEU A 1 85 ? 11.751 -9.591 -15.944 1.00 90.44 85 LEU A N 1
ATOM 628 C CA . LEU A 1 85 ? 10.594 -10.132 -16.658 1.00 90.44 85 LEU A CA 1
ATOM 629 C C . LEU A 1 85 ? 9.486 -10.485 -15.661 1.00 90.44 85 LEU A C 1
ATOM 631 O O . LEU A 1 85 ? 9.691 -11.328 -14.782 1.00 90.44 85 LEU A O 1
ATOM 635 N N . VAL A 1 86 ? 8.337 -9.819 -15.790 1.00 87.00 86 VAL A N 1
ATOM 636 C CA . VAL A 1 86 ? 7.135 -10.025 -14.961 1.00 87.00 86 VAL A CA 1
ATOM 637 C C . VAL A 1 86 ? 6.022 -10.686 -15.770 1.00 87.00 86 VAL A C 1
ATOM 639 O O . VAL A 1 86 ? 5.281 -11.510 -15.237 1.00 87.00 86 VAL A O 1
ATOM 642 N N . GLY A 1 87 ? 5.880 -10.312 -17.044 1.00 81.56 87 GLY A N 1
ATOM 643 C CA . GLY A 1 87 ? 4.866 -10.871 -17.926 1.00 81.56 87 GLY A CA 1
ATOM 644 C C . GLY A 1 87 ? 5.019 -12.382 -18.106 1.00 81.56 87 GLY A C 1
ATOM 645 O O . GLY A 1 87 ? 6.125 -12.920 -18.097 1.00 81.56 87 GLY A O 1
ATOM 646 N N . VAL A 1 88 ? 3.897 -13.082 -18.277 1.00 87.12 88 VAL A N 1
ATOM 647 C CA . VAL A 1 88 ? 3.885 -14.539 -18.466 1.00 87.12 88 VAL A CA 1
ATOM 648 C C . VAL A 1 88 ? 3.863 -14.846 -19.967 1.00 87.12 88 VAL A C 1
ATOM 650 O O . VAL A 1 88 ? 2.903 -14.457 -20.634 1.00 87.12 88 VAL A O 1
ATOM 653 N N . PRO A 1 89 ? 4.885 -15.524 -20.521 1.00 89.44 89 PRO A N 1
ATOM 654 C CA . PRO A 1 89 ? 4.918 -15.846 -21.940 1.00 89.44 89 PRO A CA 1
ATOM 655 C C . PRO A 1 89 ? 3.997 -17.019 -22.292 1.00 89.44 89 PRO A C 1
ATOM 657 O O . PRO A 1 89 ? 3.615 -17.824 -21.441 1.00 89.44 89 PRO A O 1
ATOM 660 N N . HIS A 1 90 ? 3.679 -17.154 -23.582 1.00 88.31 90 HIS A N 1
ATOM 661 C CA . HIS A 1 90 ? 3.032 -18.359 -24.107 1.00 88.31 90 HIS 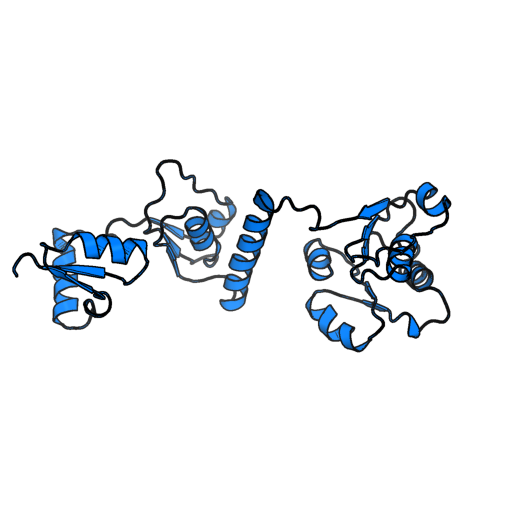A CA 1
ATOM 662 C C . HIS A 1 90 ? 3.935 -19.591 -23.907 1.00 88.31 90 HIS A C 1
ATOM 664 O O . HIS A 1 90 ? 5.158 -19.469 -23.956 1.00 88.31 90 HIS A O 1
ATOM 670 N N . LYS A 1 91 ? 3.352 -20.789 -23.735 1.00 87.38 91 LYS A N 1
ATOM 671 C CA . LYS A 1 91 ? 4.107 -22.005 -23.358 1.00 87.38 91 LYS A CA 1
ATOM 672 C C . LYS A 1 91 ? 5.257 -22.345 -24.322 1.00 87.38 91 LYS A C 1
ATOM 674 O O . LYS A 1 91 ? 6.255 -22.916 -23.902 1.00 87.38 91 LYS A O 1
ATOM 679 N N . ASP A 1 92 ? 5.080 -22.020 -25.602 1.00 92.19 92 ASP A N 1
ATOM 680 C CA . ASP A 1 92 ? 6.011 -22.351 -26.689 1.00 92.19 92 ASP A CA 1
ATOM 681 C C . ASP A 1 92 ? 6.949 -21.179 -27.047 1.00 92.19 92 ASP A C 1
ATOM 683 O O . ASP A 1 92 ? 7.659 -21.228 -28.051 1.00 92.19 92 ASP A O 1
ATOM 687 N N . ALA A 1 93 ? 6.934 -20.093 -26.266 1.00 91.69 93 ALA A N 1
ATOM 688 C CA . ALA A 1 93 ? 7.776 -18.932 -26.520 1.00 91.69 93 ALA A CA 1
ATOM 689 C C . ALA A 1 93 ? 9.259 -19.258 -26.285 1.00 91.69 93 ALA A C 1
ATOM 691 O O . ALA A 1 93 ? 9.623 -19.904 -25.302 1.00 91.69 93 ALA A O 1
ATOM 692 N N . VAL A 1 94 ? 10.128 -18.758 -27.167 1.00 92.81 94 VAL A N 1
ATOM 693 C CA . VAL A 1 94 ? 11.578 -18.960 -27.071 1.00 92.81 94 VAL A CA 1
ATOM 694 C C . VAL A 1 94 ? 12.273 -17.613 -26.950 1.00 92.81 94 VAL A C 1
ATOM 696 O O . VAL A 1 94 ? 12.256 -16.816 -27.884 1.00 92.81 94 VAL A O 1
ATOM 699 N N . PHE A 1 95 ? 12.924 -17.382 -25.812 1.00 91.50 95 PHE A N 1
ATOM 700 C CA . PHE A 1 95 ? 13.746 -16.197 -25.596 1.00 91.50 95 PHE A CA 1
ATOM 701 C C . PHE A 1 95 ? 15.126 -16.420 -26.219 1.00 91.50 95 PHE A C 1
ATOM 703 O O . PHE A 1 95 ? 15.837 -17.353 -25.839 1.00 91.50 95 PHE A O 1
ATOM 710 N N . LYS A 1 96 ? 15.509 -15.579 -27.183 1.00 92.19 96 LYS A N 1
ATOM 711 C CA . LYS A 1 96 ? 16.817 -15.633 -27.848 1.00 92.19 96 LYS A CA 1
ATOM 712 C C . LYS A 1 96 ? 17.459 -14.258 -27.792 1.00 92.19 96 LYS A C 1
ATOM 714 O O . LYS A 1 96 ? 16.809 -13.267 -28.090 1.00 92.19 96 LYS A O 1
ATOM 719 N N . THR A 1 97 ? 18.734 -14.221 -27.439 1.00 88.31 97 THR A N 1
ATOM 720 C CA . THR A 1 97 ? 19.533 -12.996 -27.419 1.00 88.31 97 THR A CA 1
ATOM 721 C C . THR A 1 97 ? 20.985 -13.337 -27.738 1.00 88.31 97 THR A C 1
ATOM 723 O O . THR A 1 97 ? 21.387 -14.504 -27.654 1.00 88.31 97 THR A O 1
ATOM 726 N N . HIS A 1 98 ? 21.773 -12.342 -28.136 1.00 93.31 98 HIS A N 1
ATOM 727 C CA . HIS A 1 98 ? 23.173 -12.558 -28.474 1.00 93.31 98 HIS A CA 1
ATOM 728 C C . HIS A 1 98 ? 24.005 -12.835 -27.203 1.00 93.31 98 HIS A C 1
ATOM 730 O O . HIS A 1 98 ? 23.860 -12.101 -26.225 1.00 93.31 98 HIS A O 1
ATOM 736 N N . PRO A 1 99 ? 24.922 -13.826 -27.184 1.00 90.19 99 PRO A N 1
ATOM 737 C CA . PRO A 1 99 ? 25.717 -14.149 -25.991 1.00 90.19 99 PRO A CA 1
ATOM 738 C C . PRO A 1 99 ? 26.529 -12.974 -25.430 1.00 90.19 99 PRO A C 1
ATOM 740 O O . PRO A 1 99 ? 26.723 -12.886 -24.219 1.00 90.19 99 PRO A O 1
ATOM 743 N N . MET A 1 100 ? 26.951 -12.039 -26.292 1.00 93.19 100 MET A N 1
ATOM 744 C CA . MET A 1 100 ? 27.643 -10.822 -25.847 1.00 93.19 100 MET A CA 1
ATOM 745 C C . MET A 1 100 ? 26.810 -9.973 -24.890 1.00 93.19 100 MET A C 1
ATOM 747 O O . MET A 1 100 ? 27.391 -9.319 -24.042 1.00 93.19 100 MET A O 1
ATOM 751 N N . ASN A 1 101 ? 25.477 -10.027 -24.943 1.00 86.81 101 ASN A N 1
ATOM 752 C CA . ASN A 1 101 ? 24.642 -9.259 -24.019 1.00 86.81 101 ASN A CA 1
ATOM 753 C C . ASN A 1 101 ? 24.848 -9.708 -22.563 1.00 86.81 101 ASN A C 1
ATOM 755 O O . ASN A 1 101 ? 24.790 -8.883 -21.660 1.00 86.81 101 ASN A O 1
ATOM 759 N N . LEU A 1 102 ? 25.152 -10.990 -22.326 1.00 82.44 102 LEU A N 1
ATOM 760 C CA . LEU A 1 102 ? 25.522 -11.488 -20.996 1.00 82.44 102 LEU A CA 1
ATOM 761 C C . LEU A 1 102 ? 26.984 -11.176 -20.652 1.00 82.44 102 LEU A C 1
ATOM 763 O O . LEU A 1 102 ? 27.284 -10.862 -19.504 1.00 82.44 102 LEU A O 1
ATOM 767 N N . LEU A 1 103 ? 27.889 -11.257 -21.634 1.00 91.00 103 LEU A N 1
ATOM 768 C CA . LEU A 1 103 ? 29.311 -10.939 -21.434 1.00 91.00 103 LEU A CA 1
ATOM 769 C C . LEU A 1 103 ? 29.558 -9.443 -21.205 1.00 91.00 103 LEU A C 1
ATOM 771 O O . LEU A 1 103 ? 30.517 -9.093 -20.531 1.00 91.00 103 LEU A O 1
ATOM 775 N N . ASN A 1 104 ? 28.660 -8.581 -21.680 1.00 88.56 104 ASN A N 1
ATOM 776 C CA . ASN A 1 104 ? 28.612 -7.155 -21.361 1.00 88.56 104 ASN A CA 1
ATOM 777 C C . ASN A 1 104 ? 27.954 -6.890 -19.993 1.00 88.56 104 ASN A C 1
ATOM 779 O O . ASN A 1 104 ? 27.464 -5.792 -19.748 1.00 88.56 104 ASN A O 1
ATOM 783 N N . GLU A 1 105 ? 27.903 -7.892 -19.112 1.00 90.38 105 GLU A N 1
ATOM 784 C CA . GLU A 1 105 ? 27.466 -7.788 -17.713 1.00 90.38 105 GLU A CA 1
ATOM 785 C C . GLU A 1 105 ? 26.011 -7.320 -17.511 1.00 90.38 105 GLU A C 1
ATOM 787 O O . GLU A 1 105 ? 25.627 -6.856 -16.436 1.00 90.38 105 GLU A O 1
ATOM 792 N N . ARG A 1 106 ? 25.141 -7.505 -18.512 1.00 90.81 106 ARG A N 1
ATOM 793 C CA . ARG A 1 106 ? 23.698 -7.304 -18.322 1.00 90.81 106 ARG A CA 1
ATOM 794 C C . ARG A 1 106 ? 23.116 -8.443 -17.500 1.00 90.81 106 ARG A C 1
ATOM 796 O O . ARG A 1 106 ? 23.379 -9.621 -17.741 1.00 90.81 106 ARG A O 1
ATOM 803 N N . THR A 1 107 ? 22.238 -8.100 -16.567 1.00 89.62 107 THR A N 1
ATOM 804 C CA . THR A 1 107 ? 21.552 -9.076 -15.718 1.00 89.62 107 THR A CA 1
ATOM 805 C C . THR A 1 107 ? 20.115 -9.285 -16.187 1.00 89.62 107 THR A C 1
ATOM 807 O O . THR A 1 107 ? 19.343 -8.333 -16.278 1.00 89.62 107 THR A O 1
ATOM 810 N N . LEU A 1 108 ? 19.720 -10.540 -16.407 1.00 90.25 108 LEU A N 1
ATOM 811 C CA . LEU A 1 108 ? 18.330 -10.928 -16.660 1.00 90.25 108 LEU A CA 1
ATOM 812 C C . LEU A 1 108 ? 17.742 -11.625 -15.431 1.00 90.25 108 LEU A C 1
ATOM 814 O O . LEU A 1 108 ? 18.318 -12.588 -14.923 1.00 90.25 108 LEU A O 1
ATOM 818 N N . LYS A 1 109 ? 16.578 -11.170 -14.962 1.00 86.56 109 LYS A N 1
ATOM 819 C CA . LYS A 1 109 ? 15.889 -11.744 -13.803 1.00 86.56 109 LYS A CA 1
ATOM 820 C C . LYS A 1 109 ? 14.409 -11.978 -14.093 1.00 86.56 109 LYS A C 1
ATOM 822 O O . LYS A 1 109 ? 13.706 -11.076 -14.525 1.00 86.56 109 LYS A O 1
ATOM 827 N N . GLY A 1 110 ? 13.912 -13.173 -13.790 1.00 83.19 110 GLY A N 1
ATOM 828 C CA . GLY A 1 110 ? 12.473 -13.448 -13.761 1.00 83.19 110 GLY A CA 1
ATOM 829 C C . GLY A 1 110 ? 11.857 -13.130 -12.398 1.00 83.19 110 GLY A C 1
ATOM 830 O O . GLY A 1 110 ? 12.540 -13.160 -11.369 1.00 83.19 110 GLY A O 1
ATOM 831 N N . THR A 1 111 ? 10.558 -12.844 -12.366 1.00 78.88 111 THR A N 1
ATOM 832 C CA . THR A 1 111 ? 9.807 -12.730 -11.114 1.00 78.88 111 THR A CA 1
ATOM 833 C C . THR A 1 111 ? 8.343 -13.123 -11.290 1.00 78.88 111 THR A C 1
ATOM 835 O O . THR A 1 111 ? 7.722 -12.774 -12.284 1.00 78.88 111 THR A O 1
ATOM 838 N N . PHE A 1 112 ? 7.781 -13.829 -10.305 1.00 66.56 112 PHE A N 1
ATOM 839 C CA . PHE A 1 112 ? 6.362 -14.218 -10.293 1.00 66.56 112 PHE A CA 1
ATOM 840 C C . PHE A 1 112 ? 5.528 -13.365 -9.311 1.00 66.56 112 PHE A C 1
ATOM 842 O O . PHE A 1 112 ? 4.352 -13.121 -9.544 1.00 66.56 112 PHE A O 1
ATOM 849 N N . PHE A 1 113 ? 6.153 -12.831 -8.249 1.00 65.50 113 PHE A N 1
ATOM 850 C CA . PHE A 1 113 ? 5.519 -11.967 -7.231 1.00 65.50 113 PHE A CA 1
ATOM 851 C C . PHE A 1 113 ? 6.426 -10.807 -6.784 1.00 65.50 113 PHE A C 1
ATOM 853 O O . PHE A 1 113 ? 6.508 -10.481 -5.606 1.00 65.50 113 PHE A O 1
ATOM 860 N N . GLY A 1 114 ? 7.229 -10.228 -7.677 1.00 65.62 114 GLY A N 1
ATOM 861 C CA . GLY A 1 114 ? 8.219 -9.212 -7.274 1.00 65.62 114 GLY A CA 1
ATOM 862 C C . GLY A 1 114 ? 9.318 -9.741 -6.331 1.00 65.62 114 GLY A C 1
ATOM 863 O O . GLY A 1 114 ? 9.996 -8.948 -5.691 1.00 65.62 114 GLY A O 1
ATOM 864 N N . ASN A 1 115 ? 9.508 -11.066 -6.253 1.00 68.06 115 ASN A N 1
ATOM 865 C CA . ASN A 1 115 ? 10.300 -11.773 -5.231 1.00 68.06 115 ASN A CA 1
ATOM 866 C C . ASN A 1 115 ? 9.817 -11.568 -3.785 1.00 68.06 115 ASN A C 1
ATOM 868 O O . ASN A 1 115 ? 10.584 -11.795 -2.851 1.00 68.06 115 ASN A O 1
ATOM 872 N N . TYR A 1 116 ? 8.556 -11.176 -3.596 1.00 68.88 116 TYR A N 1
ATOM 873 C CA . TYR A 1 116 ? 7.936 -11.137 -2.278 1.00 68.88 116 TYR A CA 1
ATOM 874 C C . TYR A 1 116 ? 7.775 -12.552 -1.728 1.00 68.88 116 TYR A C 1
ATOM 876 O O . TYR A 1 116 ? 7.405 -13.481 -2.449 1.00 68.88 116 TYR A O 1
ATOM 884 N N . LYS A 1 117 ? 7.990 -12.698 -0.424 1.00 71.12 117 LYS A N 1
ATOM 885 C CA . LYS A 1 117 ? 7.522 -13.824 0.378 1.00 71.12 117 LYS A CA 1
ATOM 886 C C . LYS A 1 117 ? 6.096 -13.499 0.823 1.00 71.12 117 LYS A C 1
ATOM 888 O O . LYS A 1 117 ? 5.925 -12.720 1.759 1.00 71.12 117 LYS A O 1
ATOM 893 N N . PRO A 1 118 ? 5.049 -14.081 0.208 1.00 68.62 118 PRO A N 1
ATOM 894 C CA . PRO A 1 118 ? 3.683 -13.583 0.375 1.00 68.62 118 PRO A CA 1
ATOM 895 C C . PRO A 1 118 ? 3.221 -13.511 1.835 1.00 68.62 118 PRO A C 1
ATOM 897 O O . PRO A 1 118 ? 2.564 -12.557 2.225 1.00 68.62 118 PRO A O 1
ATOM 900 N N . ARG A 1 119 ? 3.613 -14.486 2.664 1.00 68.94 119 ARG A N 1
ATOM 901 C CA . ARG A 1 119 ? 3.219 -14.538 4.080 1.00 68.94 119 ARG A CA 1
ATOM 902 C C . ARG A 1 119 ? 3.854 -13.457 4.955 1.00 68.94 119 ARG A C 1
ATOM 904 O O . ARG A 1 119 ? 3.221 -13.046 5.915 1.00 68.94 119 ARG A O 1
ATOM 911 N N . SER A 1 120 ? 5.085 -13.039 4.669 1.00 71.50 120 SER A N 1
ATOM 912 C CA . SER A 1 120 ? 5.785 -12.031 5.478 1.00 71.50 120 SER A CA 1
ATOM 913 C C . SER A 1 120 ? 5.676 -10.633 4.885 1.00 71.50 120 SER A C 1
ATOM 915 O O . SER A 1 120 ? 5.607 -9.657 5.622 1.00 71.50 120 SER A O 1
ATOM 917 N N . ASP A 1 121 ? 5.635 -10.533 3.559 1.00 68.19 121 ASP A N 1
ATOM 918 C CA . ASP A 1 121 ? 5.881 -9.266 2.887 1.00 68.19 121 ASP A CA 1
ATOM 919 C C . ASP A 1 121 ? 4.571 -8.589 2.440 1.00 68.19 121 ASP A C 1
ATOM 921 O O . ASP A 1 121 ? 4.505 -7.360 2.429 1.00 68.19 121 ASP A O 1
ATOM 925 N N . LEU A 1 122 ? 3.500 -9.344 2.131 1.00 71.94 122 LEU A N 1
ATOM 926 C CA . LEU A 1 122 ? 2.201 -8.752 1.759 1.00 71.94 122 LEU A CA 1
ATOM 927 C C . LEU A 1 122 ? 1.549 -7.938 2.887 1.00 71.94 122 LEU A C 1
ATOM 929 O O . LEU A 1 122 ? 1.083 -6.842 2.574 1.00 71.94 122 LEU A O 1
ATOM 933 N N . PRO A 1 123 ? 1.535 -8.383 4.165 1.00 75.94 123 PRO A N 1
ATOM 934 C CA . PRO A 1 123 ? 0.963 -7.580 5.248 1.00 75.94 123 PRO A CA 1
ATOM 935 C C . PRO A 1 123 ? 1.573 -6.174 5.321 1.00 75.94 123 PRO A C 1
ATOM 937 O O . PRO A 1 123 ? 0.840 -5.194 5.382 1.00 75.94 123 PRO A O 1
ATOM 940 N N . SER A 1 124 ? 2.897 -6.061 5.161 1.00 68.19 124 SER A N 1
ATOM 941 C CA . SER A 1 124 ? 3.604 -4.770 5.191 1.00 68.19 124 SER A CA 1
ATOM 942 C C . SER A 1 124 ? 3.252 -3.839 4.022 1.00 68.19 124 SER A C 1
ATOM 944 O O . SER A 1 124 ? 3.295 -2.616 4.151 1.00 68.19 124 SER A O 1
ATOM 946 N N . VAL A 1 125 ? 2.909 -4.396 2.855 1.00 67.19 125 VAL A N 1
ATOM 947 C CA . VAL A 1 125 ? 2.485 -3.609 1.685 1.00 67.19 125 VAL A CA 1
ATOM 948 C C . VAL A 1 125 ? 1.060 -3.110 1.871 1.00 67.19 125 VAL A C 1
ATOM 950 O O . VAL A 1 125 ? 0.780 -1.955 1.557 1.00 67.19 125 VAL A O 1
ATOM 953 N N . VAL A 1 126 ? 0.178 -3.959 2.405 1.00 69.62 126 VAL A N 1
ATOM 954 C CA . VAL A 1 126 ? -1.203 -3.587 2.734 1.00 69.62 126 VAL A CA 1
ATOM 955 C C . VAL A 1 126 ? -1.215 -2.499 3.802 1.00 69.62 126 VAL A C 1
ATOM 957 O O . VAL A 1 126 ? -1.891 -1.494 3.624 1.00 69.62 126 VAL A O 1
ATOM 960 N N . GLU A 1 127 ? -0.413 -2.644 4.854 1.00 69.00 127 GLU A N 1
ATOM 961 C CA . GLU A 1 127 ? -0.271 -1.647 5.918 1.00 69.00 127 GLU A CA 1
ATOM 962 C C . GLU A 1 127 ? 0.194 -0.290 5.366 1.00 69.00 127 GLU A C 1
ATOM 964 O O . GLU A 1 127 ? -0.464 0.728 5.575 1.00 69.00 127 GLU A O 1
ATOM 969 N N . LYS A 1 128 ? 1.256 -0.275 4.545 1.00 64.75 128 LYS A N 1
ATOM 970 C CA . LYS A 1 128 ? 1.724 0.949 3.870 1.00 64.75 128 LYS A CA 1
ATOM 971 C C . LYS A 1 128 ? 0.658 1.581 2.980 1.00 64.75 128 LYS A C 1
ATOM 973 O O . LYS A 1 128 ? 0.550 2.804 2.944 1.00 64.75 128 LYS A O 1
ATOM 978 N N . TYR A 1 129 ? -0.104 0.771 2.245 1.00 66.75 129 TYR A N 1
ATOM 979 C CA . TYR A 1 129 ? -1.180 1.265 1.390 1.00 66.75 129 TYR A CA 1
ATOM 980 C C . TYR A 1 129 ? -2.313 1.874 2.221 1.00 66.75 129 TYR A C 1
ATOM 982 O O . TYR A 1 129 ? -2.731 2.990 1.938 1.00 66.75 129 TYR A O 1
ATOM 990 N N . MET A 1 130 ? -2.753 1.202 3.286 1.00 66.44 130 MET A N 1
ATOM 991 C CA . MET A 1 130 ? -3.829 1.677 4.160 1.00 66.44 130 MET A CA 1
ATOM 992 C C . MET A 1 130 ? -3.460 2.983 4.874 1.00 66.44 130 MET A C 1
ATOM 994 O O . MET A 1 130 ? -4.245 3.930 4.848 1.00 66.44 130 MET A O 1
ATOM 998 N N . SER A 1 131 ? -2.251 3.082 5.432 1.00 65.19 131 SER A N 1
ATOM 999 C CA . SER A 1 131 ? -1.777 4.316 6.076 1.00 65.19 131 SER A CA 1
ATOM 1000 C C . SER A 1 131 ? -1.657 5.474 5.081 1.00 65.19 131 SER A C 1
ATOM 1002 O O . SER A 1 131 ? -2.033 6.604 5.394 1.00 65.19 131 SER A O 1
ATOM 1004 N N . LYS A 1 132 ? -1.195 5.200 3.853 1.00 65.31 132 LYS A N 1
ATOM 1005 C CA . LYS A 1 132 ? -1.090 6.210 2.792 1.00 65.31 132 LYS A CA 1
ATOM 1006 C C . LYS A 1 132 ? -2.462 6.669 2.293 1.00 65.31 132 LYS A C 1
ATOM 1008 O O . LYS A 1 132 ? -2.659 7.864 2.120 1.00 65.31 132 LYS A O 1
ATOM 1013 N N . VAL A 1 133 ? -3.412 5.750 2.117 1.00 72.25 133 VAL A N 1
ATOM 1014 C CA . VAL A 1 133 ? -4.788 6.073 1.709 1.00 72.25 133 VAL A CA 1
ATOM 1015 C C . VAL A 1 133 ? -5.468 6.953 2.749 1.00 72.25 133 VAL A C 1
ATOM 1017 O O . VAL A 1 133 ? -6.075 7.950 2.374 1.00 72.25 133 VAL A O 1
ATOM 1020 N N . ILE A 1 134 ? -5.333 6.643 4.045 1.00 73.06 134 ILE A N 1
ATOM 1021 C CA . ILE A 1 134 ? -5.886 7.505 5.097 1.00 73.06 134 ILE A CA 1
ATOM 1022 C C . ILE A 1 134 ? -5.263 8.898 4.997 1.00 73.06 134 ILE A C 1
ATOM 1024 O O . ILE A 1 134 ? -5.998 9.871 4.895 1.00 73.06 134 ILE A O 1
ATOM 1028 N N . ALA A 1 135 ? -3.933 8.998 4.920 1.00 74.44 135 ALA A N 1
ATOM 1029 C CA . ALA A 1 135 ? -3.261 10.287 4.793 1.00 74.44 135 ALA A CA 1
ATOM 1030 C C . ALA A 1 135 ? -3.685 11.075 3.537 1.00 74.44 135 ALA A C 1
ATOM 1032 O O . ALA A 1 135 ? -3.878 12.284 3.618 1.00 74.44 135 ALA A O 1
ATOM 1033 N N . GLU A 1 136 ? -3.868 10.422 2.390 1.00 73.94 136 GLU A N 1
ATOM 1034 C CA . GLU A 1 136 ? -4.344 11.066 1.159 1.00 73.94 136 GLU A CA 1
ATOM 1035 C C . GLU A 1 136 ? -5.806 11.529 1.283 1.00 73.94 136 GLU A C 1
ATOM 1037 O O . GLU A 1 136 ? -6.133 12.650 0.895 1.00 73.94 136 GLU A O 1
ATOM 1042 N N . MET A 1 137 ? -6.681 10.707 1.870 1.00 75.38 137 MET A N 1
ATOM 1043 C CA . MET A 1 137 ? -8.098 11.034 2.071 1.00 75.38 137 MET A CA 1
ATOM 1044 C C . MET A 1 137 ? -8.320 12.152 3.091 1.00 75.38 137 MET A C 1
ATOM 1046 O O . MET A 1 137 ? -9.333 12.847 3.023 1.00 75.38 137 MET A O 1
ATOM 1050 N N . THR A 1 138 ? -7.406 12.314 4.045 1.00 81.31 138 THR A N 1
ATOM 1051 C CA . THR A 1 138 ? -7.574 13.228 5.181 1.00 81.31 138 THR A CA 1
ATOM 1052 C C . THR A 1 138 ? -6.517 14.330 5.223 1.00 81.31 138 THR A C 1
ATOM 1054 O O . THR A 1 138 ? -6.382 15.012 6.232 1.00 81.31 138 THR A O 1
ATOM 1057 N N . ASN A 1 139 ? -5.785 14.541 4.124 1.00 81.50 139 ASN A N 1
ATOM 1058 C CA . ASN A 1 139 ? -4.776 15.596 3.991 1.00 81.50 139 ASN A CA 1
ATOM 1059 C C . ASN A 1 139 ? -3.659 15.534 5.060 1.00 81.50 139 ASN A C 1
ATOM 1061 O O . ASN A 1 139 ? -3.241 16.554 5.603 1.00 81.50 139 ASN A O 1
ATOM 1065 N N . GLY A 1 140 ? -3.162 14.329 5.354 1.00 80.19 140 GLY A N 1
ATOM 1066 C CA . GLY A 1 140 ? -1.999 14.095 6.219 1.00 80.19 140 GLY A CA 1
ATOM 1067 C C . GLY A 1 140 ? -2.255 13.252 7.471 1.00 80.19 140 GLY A C 1
ATOM 1068 O O . GLY A 1 140 ? -1.388 13.215 8.341 1.00 80.19 140 GLY A O 1
ATOM 1069 N N . GLY A 1 141 ? -3.413 12.598 7.581 1.00 88.38 141 GLY A N 1
ATOM 1070 C CA . GLY A 1 141 ? -3.791 11.754 8.721 1.00 88.38 141 GLY A CA 1
ATOM 1071 C C . GLY A 1 141 ? -5.095 12.203 9.378 1.00 88.38 141 GLY A C 1
ATOM 1072 O O . GLY A 1 141 ? -5.706 13.174 8.954 1.00 88.38 141 GLY A O 1
ATOM 1073 N N . VAL A 1 142 ? -5.596 11.463 10.360 1.00 89.56 142 VAL A N 1
ATOM 1074 C CA . VAL A 1 142 ? -6.807 11.842 11.105 1.00 89.56 142 VAL A CA 1
ATOM 1075 C C . VAL A 1 142 ? -6.445 12.610 12.371 1.00 89.56 142 VAL A C 1
ATOM 1077 O O . VAL A 1 142 ? -5.432 12.333 13.014 1.00 89.56 142 VAL A O 1
ATOM 1080 N N . ASP A 1 143 ? -7.307 13.532 12.800 1.00 93.69 143 ASP A N 1
ATOM 1081 C CA . ASP A 1 143 ? -7.134 14.199 14.096 1.00 93.69 143 ASP A CA 1
ATOM 1082 C C . ASP A 1 143 ? -7.209 13.196 15.247 1.00 93.69 143 ASP A C 1
ATOM 1084 O O . ASP A 1 143 ? -6.482 13.306 16.238 1.00 93.69 143 ASP A O 1
ATOM 1088 N N . ARG A 1 144 ? -8.124 12.229 15.138 1.00 93.31 144 ARG A N 1
ATOM 1089 C CA . ARG A 1 144 ? -8.409 11.227 16.163 1.00 93.31 144 ARG A CA 1
ATOM 1090 C C . ARG A 1 144 ? -8.598 9.858 15.526 1.00 93.31 144 ARG A C 1
ATOM 1092 O O . ARG A 1 144 ? -9.397 9.719 14.605 1.00 93.31 144 ARG A O 1
ATOM 1099 N N . SER A 1 145 ? -7.928 8.848 16.065 1.00 93.50 145 SER A N 1
ATOM 1100 C CA . SER A 1 145 ? -8.198 7.441 15.762 1.00 93.50 145 SER A CA 1
ATOM 1101 C C . SER A 1 145 ? -8.558 6.697 17.047 1.00 93.50 145 SER A C 1
ATOM 1103 O O . SER A 1 145 ? -8.073 7.030 18.131 1.00 93.50 145 SER A O 1
ATOM 1105 N N . VAL A 1 146 ? -9.445 5.709 16.940 1.00 90.81 146 VAL A N 1
ATOM 1106 C CA . VAL A 1 146 ? -9.863 4.875 18.072 1.00 90.81 146 VAL A CA 1
ATOM 1107 C C . VAL A 1 146 ? -9.819 3.417 17.642 1.00 90.81 146 VAL A C 1
ATOM 1109 O O . VAL A 1 146 ? -10.469 3.036 16.671 1.00 90.81 146 VAL A O 1
ATOM 1112 N N . GLU A 1 147 ? -9.048 2.607 18.360 1.00 92.56 147 GLU A N 1
ATOM 1113 C CA . GLU A 1 147 ? -8.889 1.178 18.096 1.00 92.56 147 GLU A CA 1
ATOM 1114 C C . GLU A 1 147 ? -9.594 0.366 19.186 1.00 92.56 147 GLU A C 1
ATOM 1116 O O . GLU A 1 147 ? -9.346 0.576 20.373 1.00 92.56 147 GLU A O 1
ATOM 1121 N N . CYS A 1 148 ? -10.481 -0.553 18.797 1.00 90.00 148 CYS A N 1
ATOM 1122 C CA . CYS A 1 148 ? -11.373 -1.260 19.727 1.00 90.00 148 CYS A CA 1
ATOM 1123 C C . CYS A 1 148 ? -11.281 -2.795 19.664 1.00 90.00 148 CYS A C 1
ATOM 1125 O O . CYS A 1 148 ? -11.968 -3.469 20.427 1.00 90.00 148 CYS A O 1
ATOM 1127 N N . THR A 1 149 ? -10.490 -3.359 18.753 1.00 85.69 149 THR A N 1
ATOM 1128 C CA . THR A 1 149 ? -10.366 -4.808 18.521 1.00 85.69 149 THR A CA 1
ATOM 1129 C C . THR A 1 149 ? -9.299 -5.453 19.396 1.00 85.69 149 THR A C 1
ATOM 1131 O O . THR A 1 149 ? -9.445 -6.612 19.774 1.00 85.69 149 THR A O 1
ATOM 1134 N N . GLY A 1 150 ? -8.232 -4.722 19.728 1.00 84.88 150 GLY A N 1
ATOM 1135 C CA . GLY A 1 150 ? -7.093 -5.262 20.465 1.00 84.88 150 GLY A CA 1
ATOM 1136 C C . GLY A 1 150 ? -6.027 -5.905 19.574 1.00 84.88 150 GLY A C 1
ATOM 1137 O O . GLY A 1 150 ? -5.008 -6.380 20.074 1.00 84.88 150 GLY A O 1
ATOM 1138 N N . HIS A 1 151 ? -6.234 -5.946 18.255 1.00 88.50 151 HIS A N 1
ATOM 1139 C CA . HIS A 1 151 ? -5.267 -6.524 17.328 1.00 88.50 151 HIS A CA 1
ATOM 1140 C C . HIS A 1 151 ? -4.050 -5.608 17.166 1.00 88.50 151 HIS A C 1
ATOM 1142 O O . HIS A 1 151 ? -4.196 -4.424 16.866 1.00 88.50 151 HIS A O 1
ATOM 1148 N N . ILE A 1 152 ? -2.840 -6.155 17.312 1.00 90.94 152 ILE A N 1
ATOM 1149 C CA . ILE A 1 152 ? -1.626 -5.334 17.408 1.00 90.94 152 ILE A CA 1
ATOM 1150 C C . ILE A 1 152 ? -1.366 -4.495 16.151 1.00 90.94 152 ILE A C 1
ATOM 1152 O O . ILE A 1 152 ? -1.073 -3.307 16.260 1.00 90.94 152 ILE A O 1
ATOM 1156 N N . ASP A 1 153 ? -1.587 -5.066 14.968 1.00 87.75 153 ASP A N 1
ATOM 1157 C CA . ASP A 1 153 ? -1.402 -4.343 13.704 1.00 87.75 153 ASP A CA 1
ATOM 1158 C C . ASP A 1 153 ? -2.450 -3.230 13.527 1.00 87.75 153 ASP A C 1
ATOM 1160 O O . ASP A 1 153 ? -2.155 -2.168 12.982 1.00 87.75 153 ASP A O 1
ATOM 1164 N N . ALA A 1 154 ? -3.670 -3.430 14.049 1.00 86.31 154 ALA A N 1
ATOM 1165 C CA . ALA A 1 154 ? -4.713 -2.405 14.025 1.00 86.31 154 ALA A CA 1
ATOM 1166 C C . ALA A 1 154 ? -4.378 -1.259 14.989 1.00 86.31 154 ALA A C 1
ATOM 1168 O O . ALA A 1 154 ? -4.603 -0.096 14.663 1.00 86.31 154 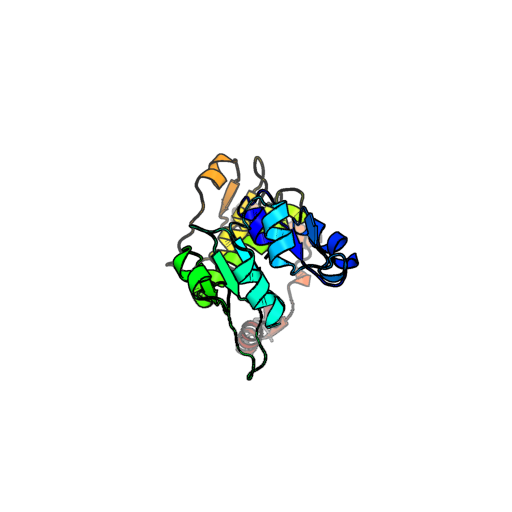ALA A O 1
ATOM 1169 N N . MET A 1 155 ? -3.785 -1.573 16.147 1.00 92.12 155 MET A N 1
ATOM 1170 C CA . MET A 1 155 ? -3.296 -0.569 17.095 1.00 92.12 155 MET A CA 1
ATOM 1171 C C . MET A 1 155 ? -2.173 0.278 16.493 1.00 92.12 155 MET A C 1
ATOM 1173 O O . MET A 1 155 ? -2.198 1.502 16.630 1.00 92.12 155 MET A O 1
ATOM 1177 N N . ILE A 1 156 ? -1.201 -0.354 15.827 1.00 92.19 156 ILE A N 1
ATOM 1178 C CA . ILE A 1 156 ? -0.101 0.351 15.155 1.00 92.19 156 ILE A CA 1
ATOM 1179 C C . ILE A 1 156 ? -0.666 1.232 14.043 1.00 92.19 156 ILE A C 1
ATOM 1181 O O . ILE A 1 156 ? -0.408 2.432 14.037 1.00 92.19 156 ILE A O 1
ATOM 1185 N N . SER A 1 157 ? -1.527 0.680 13.187 1.00 89.50 157 SER A N 1
ATOM 1186 C CA . SER A 1 157 ? -2.182 1.432 12.112 1.00 89.50 157 SER A CA 1
ATOM 1187 C C . SER A 1 157 ? -2.955 2.642 12.643 1.00 89.50 157 SER A C 1
ATOM 1189 O O . SER A 1 157 ? -2.833 3.738 12.100 1.00 89.50 157 SER A O 1
ATOM 1191 N N . ALA A 1 158 ? -3.707 2.478 13.738 1.00 90.81 158 ALA A N 1
ATOM 1192 C CA . ALA A 1 158 ? -4.432 3.574 14.371 1.00 90.81 158 ALA A CA 1
ATOM 1193 C C . ALA A 1 158 ? -3.487 4.683 14.853 1.00 90.81 158 ALA A C 1
ATOM 1195 O O . ALA A 1 158 ? -3.817 5.858 14.721 1.00 90.81 158 ALA A O 1
ATOM 1196 N N . PHE A 1 159 ? -2.312 4.347 15.387 1.00 93.38 159 PHE A N 1
ATOM 1197 C CA . PHE A 1 159 ? -1.314 5.345 15.773 1.00 93.38 159 PHE A CA 1
ATOM 1198 C C . PHE A 1 159 ? -0.612 5.984 14.571 1.00 93.38 159 PHE A C 1
ATOM 1200 O O . PHE A 1 159 ? -0.333 7.181 14.570 1.00 93.38 159 PHE A O 1
ATOM 1207 N N . GLU A 1 160 ? -0.333 5.209 13.530 1.00 91.12 160 GLU A N 1
ATOM 1208 C CA . GLU A 1 160 ? 0.421 5.692 12.379 1.00 91.12 160 GLU A CA 1
ATOM 1209 C C . GLU A 1 160 ? -0.416 6.524 11.402 1.00 91.12 160 GLU A C 1
ATOM 1211 O O . GLU A 1 160 ? 0.145 7.284 10.612 1.00 91.12 160 GLU A O 1
ATOM 1216 N N . CYS A 1 161 ? -1.743 6.448 11.492 1.00 90.62 161 CYS A N 1
ATOM 1217 C CA . CYS A 1 161 ? -2.640 7.204 10.631 1.00 90.62 161 CYS A CA 1
ATOM 1218 C C . CYS A 1 161 ? -3.056 8.576 11.188 1.00 90.62 161 CYS A C 1
ATOM 1220 O O . CYS A 1 161 ? -3.838 9.258 10.529 1.00 90.62 161 CYS A O 1
ATOM 1222 N N . VAL A 1 162 ? -2.610 8.987 12.385 1.00 91.75 162 VAL A N 1
ATOM 1223 C CA . VAL A 1 162 ? -2.962 10.309 12.945 1.00 91.75 162 VAL A CA 1
ATOM 1224 C C . VAL A 1 162 ? -2.023 11.413 12.461 1.00 91.75 162 VAL A C 1
ATOM 1226 O O . VAL A 1 162 ? -0.876 11.144 12.112 1.00 91.75 162 VAL A O 1
ATOM 1229 N N . HIS A 1 163 ? -2.505 12.656 12.471 1.00 88.25 163 HIS A N 1
ATOM 1230 C CA . HIS A 1 163 ? -1.712 13.824 12.087 1.00 88.25 163 HIS A CA 1
ATOM 1231 C C . HIS A 1 163 ? -0.462 14.029 12.951 1.00 88.25 163 HIS A C 1
ATOM 1233 O O . HIS A 1 163 ? -0.510 13.928 14.180 1.00 88.25 163 HIS A O 1
ATOM 1239 N N . ASP A 1 164 ? 0.624 14.430 12.295 1.00 89.12 164 ASP A N 1
ATOM 1240 C CA . ASP A 1 164 ? 1.790 15.027 12.947 1.00 89.12 164 ASP A CA 1
ATOM 1241 C C . ASP A 1 164 ? 1.379 16.347 13.635 1.00 89.12 164 ASP A C 1
ATOM 1243 O O . ASP A 1 164 ? 0.522 17.078 13.140 1.00 89.12 164 ASP A O 1
ATOM 1247 N N . GLY A 1 165 ? 1.955 16.659 14.796 1.00 89.12 165 GLY A N 1
ATOM 1248 C CA . GLY A 1 165 ? 1.650 17.860 15.582 1.00 89.12 165 GLY A CA 1
ATOM 1249 C C . GLY A 1 165 ? 0.535 17.671 16.616 1.00 89.12 165 GLY A C 1
ATOM 1250 O O . GLY A 1 165 ? 0.719 17.953 17.796 1.00 89.12 165 GLY A O 1
ATOM 1251 N N . TRP A 1 166 ? -0.655 17.227 16.191 1.00 89.31 166 TRP A N 1
ATOM 1252 C CA . TRP A 1 166 ? -1.858 17.258 17.053 1.00 89.31 166 TRP A CA 1
ATOM 1253 C C . TRP A 1 166 ? -2.731 15.995 17.029 1.00 89.31 166 TRP A C 1
ATOM 1255 O O . TRP A 1 166 ? -3.757 15.933 17.728 1.00 89.31 166 TRP A O 1
ATOM 1265 N N . GLY A 1 167 ? -2.362 14.995 16.227 1.00 92.50 167 GLY A N 1
ATOM 1266 C CA . GLY A 1 167 ? -3.096 13.744 16.099 1.00 92.50 167 GLY A CA 1
ATOM 1267 C C . GLY A 1 167 ? -3.083 12.930 17.394 1.00 92.50 167 GLY A C 1
ATOM 1268 O O . GLY A 1 167 ? -2.061 12.833 18.076 1.00 92.50 167 GLY A O 1
ATOM 1269 N N . VAL A 1 168 ? -4.222 12.328 17.750 1.00 94.31 168 VAL A N 1
ATOM 1270 C CA . VAL A 1 168 ? -4.343 11.483 18.950 1.00 94.31 168 VAL A CA 1
ATOM 1271 C C . VAL A 1 168 ? -4.932 10.126 18.588 1.00 94.31 168 VAL A C 1
ATOM 1273 O O . VAL A 1 168 ? -6.069 10.047 18.131 1.00 94.31 168 VAL A O 1
ATOM 1276 N N . ALA A 1 169 ? -4.194 9.060 18.875 1.00 95.00 169 ALA A N 1
ATOM 1277 C CA . ALA A 1 169 ? -4.691 7.694 18.793 1.00 95.00 169 ALA A CA 1
ATOM 1278 C C . ALA A 1 169 ? -5.094 7.187 20.177 1.00 95.00 169 ALA A C 1
ATOM 1280 O O . ALA A 1 169 ? -4.321 7.298 21.131 1.00 95.00 169 ALA A O 1
ATOM 1281 N N . VAL A 1 170 ? -6.300 6.631 20.291 1.00 93.56 170 VAL A N 1
ATOM 1282 C CA . VAL A 1 170 ? -6.831 6.049 21.527 1.00 93.56 170 VAL A CA 1
ATOM 1283 C C . VAL A 1 170 ? -6.992 4.542 21.356 1.00 93.56 170 VAL A C 1
ATOM 1285 O O . VAL A 1 170 ? -7.843 4.082 20.598 1.00 93.56 170 VAL A O 1
ATOM 1288 N N . LEU A 1 171 ? -6.191 3.767 22.082 1.00 92.50 171 LEU A N 1
ATOM 1289 C CA . LEU A 1 171 ? -6.283 2.310 22.113 1.00 92.50 171 LEU A CA 1
ATOM 1290 C C . LEU A 1 171 ? -7.223 1.884 23.246 1.00 92.50 171 LEU A C 1
ATOM 1292 O O . LEU A 1 171 ? -6.966 2.161 24.421 1.00 92.50 171 LEU A O 1
ATOM 1296 N N . VAL A 1 172 ? -8.324 1.236 22.871 1.00 90.38 172 VAL A N 1
ATOM 1297 C CA . VAL A 1 172 ? -9.382 0.733 23.762 1.00 90.38 172 VAL A CA 1
ATOM 1298 C C . VAL A 1 172 ? -9.366 -0.793 23.815 1.00 90.38 172 VAL A C 1
ATOM 1300 O O . VAL A 1 172 ? -9.628 -1.379 24.865 1.00 90.38 172 VAL A O 1
ATOM 1303 N N . GLY A 1 173 ? -9.083 -1.441 22.681 1.00 86.50 173 GLY A N 1
ATOM 1304 C CA . GLY A 1 173 ? -9.043 -2.893 22.571 1.00 86.50 173 GLY A CA 1
ATOM 1305 C C . GLY A 1 173 ? -7.985 -3.524 23.479 1.00 86.50 173 GLY A C 1
ATOM 1306 O O . GLY A 1 173 ? -6.940 -2.934 23.750 1.00 86.50 173 GLY A O 1
ATOM 1307 N N . VAL A 1 174 ? -8.249 -4.741 23.956 1.00 87.88 174 VAL A N 1
ATOM 1308 C CA . VAL A 1 174 ? -7.329 -5.463 24.847 1.00 87.88 174 VAL A CA 1
ATOM 1309 C C . VAL A 1 174 ? -6.440 -6.384 24.009 1.00 87.88 174 VAL A C 1
ATOM 1311 O O . VAL A 1 174 ? -6.964 -7.312 23.391 1.00 87.88 174 VAL A O 1
ATOM 1314 N N . PRO A 1 175 ? -5.114 -6.164 23.968 1.00 90.56 175 PRO A N 1
ATOM 1315 C CA . PRO A 1 175 ? -4.223 -7.004 23.185 1.00 90.56 175 PRO A CA 1
ATOM 1316 C C . PRO A 1 175 ? -3.966 -8.358 23.851 1.00 90.56 175 PRO A C 1
ATOM 1318 O O . PRO A 1 175 ? -4.126 -8.530 25.062 1.00 90.56 175 PRO A O 1
ATOM 1321 N N . HIS A 1 176 ? -3.511 -9.328 23.055 1.00 89.50 176 HIS A N 1
ATOM 1322 C CA . HIS A 1 176 ? -3.006 -10.596 23.580 1.00 89.50 176 HIS A CA 1
ATOM 1323 C C . HIS A 1 176 ? -1.815 -10.348 24.523 1.00 89.50 176 HIS A C 1
ATOM 1325 O O . HIS A 1 176 ? -1.002 -9.461 24.273 1.00 89.50 176 HIS A O 1
ATOM 1331 N N . LYS A 1 177 ? -1.670 -11.161 25.578 1.00 90.19 177 LYS A N 1
ATOM 1332 C CA . LYS A 1 177 ? -0.657 -10.964 26.637 1.00 90.19 177 LYS A CA 1
ATOM 1333 C C . LYS A 1 177 ? 0.793 -10.855 26.132 1.00 90.19 177 LYS A C 1
ATOM 1335 O O . LYS A 1 177 ? 1.606 -10.197 26.765 1.00 90.19 177 LYS A O 1
ATOM 1340 N N . ASP A 1 178 ? 1.090 -11.498 25.003 1.00 91.69 178 ASP A N 1
ATOM 1341 C CA . ASP A 1 178 ? 2.429 -11.556 24.399 1.00 91.69 178 ASP A CA 1
ATOM 1342 C C . ASP A 1 178 ? 2.596 -10.568 23.224 1.00 91.69 178 ASP A C 1
ATOM 1344 O O . ASP A 1 178 ? 3.609 -10.592 22.526 1.00 91.69 178 ASP A O 1
ATOM 1348 N N . ALA A 1 179 ? 1.592 -9.726 22.952 1.00 90.50 179 ALA A N 1
ATOM 1349 C CA . ALA A 1 179 ? 1.649 -8.750 21.869 1.00 90.50 179 ALA A CA 1
ATOM 1350 C C . ALA A 1 179 ? 2.665 -7.639 22.172 1.00 90.50 179 ALA A C 1
ATOM 1352 O O . ALA A 1 179 ? 2.769 -7.153 23.298 1.00 90.50 179 ALA A O 1
ATOM 1353 N N . VAL A 1 180 ? 3.390 -7.201 21.140 1.00 92.25 180 VAL A N 1
ATOM 1354 C CA . VAL A 1 180 ? 4.408 -6.150 21.255 1.00 92.25 180 VAL A CA 1
ATOM 1355 C C . VAL A 1 180 ? 4.067 -5.010 20.310 1.00 92.25 180 VAL A C 1
ATOM 1357 O O . VAL A 1 180 ? 4.105 -5.180 19.094 1.00 92.25 180 VAL A O 1
ATOM 1360 N N . PHE A 1 181 ? 3.789 -3.835 20.871 1.00 90.50 181 PHE A N 1
ATOM 1361 C CA . PHE A 1 181 ? 3.587 -2.617 20.093 1.00 90.50 181 PHE A CA 1
ATOM 1362 C C . PHE A 1 181 ? 4.949 -2.031 19.714 1.00 90.50 181 PHE A C 1
ATOM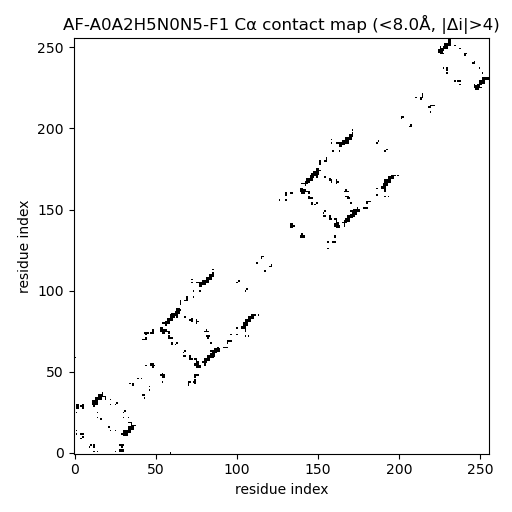 1364 O O . PHE A 1 181 ? 5.750 -1.698 20.590 1.00 90.50 181 PHE A O 1
ATOM 1371 N N . LYS A 1 182 ? 5.226 -1.912 18.414 1.00 89.25 182 LYS A N 1
ATOM 1372 C CA . LYS A 1 182 ? 6.466 -1.325 17.890 1.00 89.25 182 LYS A CA 1
ATOM 1373 C C . LYS A 1 182 ? 6.110 -0.201 16.938 1.00 89.25 182 LYS A C 1
ATOM 1375 O O . LYS A 1 182 ? 5.243 -0.364 16.094 1.00 89.25 182 LYS A O 1
ATOM 1380 N N . THR A 1 183 ? 6.801 0.923 17.062 1.00 84.06 183 THR A N 1
ATOM 1381 C CA . THR A 1 183 ? 6.614 2.065 16.170 1.00 84.06 183 THR A CA 1
ATOM 1382 C C . THR A 1 183 ? 7.927 2.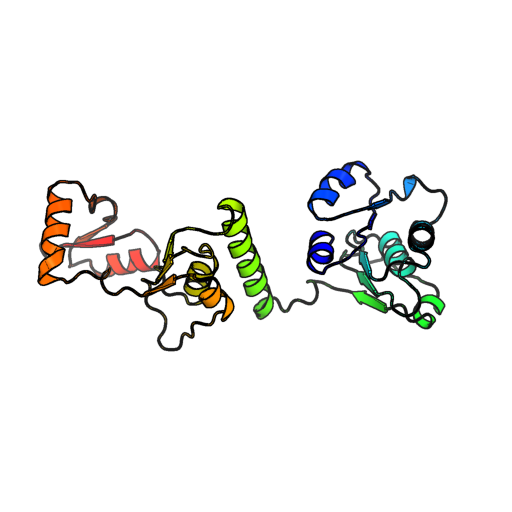824 16.015 1.00 84.06 183 THR A C 1
ATOM 1384 O O . THR A 1 183 ? 8.819 2.715 16.863 1.00 84.06 183 THR A O 1
ATOM 1387 N N . HIS A 1 184 ? 8.073 3.563 14.918 1.00 86.94 184 HIS A N 1
ATOM 1388 C CA . HIS A 1 184 ? 9.279 4.338 14.661 1.00 86.94 184 HIS A CA 1
ATOM 1389 C C . HIS A 1 184 ? 9.372 5.530 15.640 1.00 86.94 184 HIS A C 1
ATOM 1391 O O . HIS A 1 184 ? 8.374 6.229 15.817 1.00 86.94 184 HIS A O 1
ATOM 1397 N N . PRO A 1 185 ? 10.542 5.839 16.241 1.00 83.81 185 PRO A N 1
ATOM 1398 C CA . PRO A 1 185 ? 10.673 6.945 17.201 1.00 83.81 185 PRO A CA 1
ATOM 1399 C C . PRO A 1 185 ? 10.212 8.306 16.664 1.00 83.81 185 PRO A C 1
ATOM 1401 O O . PRO A 1 185 ? 9.719 9.139 17.421 1.00 83.81 185 PRO A O 1
ATOM 1404 N N . MET A 1 186 ? 10.324 8.516 15.348 1.00 86.56 186 MET A N 1
ATOM 1405 C CA . MET A 1 186 ? 9.856 9.746 14.703 1.00 86.56 186 MET A CA 1
ATOM 1406 C C . MET A 1 186 ? 8.349 9.971 14.847 1.00 86.56 186 MET A C 1
ATOM 1408 O O . MET A 1 186 ? 7.925 11.113 14.897 1.00 86.56 186 MET A O 1
ATOM 1412 N N . ASN A 1 187 ? 7.545 8.917 15.007 1.00 82.50 187 ASN A N 1
ATOM 1413 C CA . ASN A 1 187 ? 6.106 9.075 15.214 1.00 82.50 187 ASN A CA 1
ATOM 1414 C C . ASN A 1 187 ? 5.798 9.802 16.533 1.00 82.50 187 ASN A C 1
ATOM 1416 O O . ASN A 1 187 ? 4.812 10.521 16.612 1.00 82.50 187 ASN A O 1
ATOM 1420 N N . LEU A 1 188 ? 6.656 9.668 17.552 1.00 83.31 188 LEU A N 1
ATOM 1421 C CA . LEU A 1 188 ? 6.548 10.436 18.798 1.00 83.31 188 LEU A CA 1
ATOM 1422 C C . LEU A 1 188 ? 7.185 11.826 18.677 1.00 83.31 188 LEU A C 1
ATOM 1424 O O . LEU A 1 188 ? 6.653 12.788 19.221 1.00 83.31 188 LEU A O 1
ATOM 1428 N N . LEU A 1 189 ? 8.319 11.936 17.975 1.00 84.50 189 LEU A N 1
ATOM 1429 C CA . LEU A 1 189 ? 9.016 13.216 17.777 1.00 84.50 189 LEU A CA 1
ATOM 1430 C C . LEU A 1 189 ? 8.249 14.179 16.863 1.00 84.50 189 LEU A C 1
ATOM 1432 O O . LEU A 1 189 ? 8.367 15.385 17.036 1.00 84.50 189 LEU A O 1
ATOM 1436 N N . ASN A 1 190 ? 7.411 13.657 15.970 1.00 83.06 190 ASN A N 1
ATOM 1437 C CA . ASN A 1 190 ? 6.437 14.423 15.193 1.00 83.06 190 ASN A CA 1
ATOM 1438 C C . ASN A 1 190 ? 5.181 14.770 16.013 1.00 83.06 190 ASN A C 1
ATOM 1440 O O . ASN A 1 190 ? 4.133 15.047 15.440 1.00 83.06 190 ASN A O 1
ATOM 1444 N N . GLU A 1 191 ? 5.256 14.718 17.345 1.00 88.19 191 GLU A N 1
ATOM 1445 C CA . GLU A 1 191 ? 4.219 15.180 18.275 1.00 88.19 191 GLU A CA 1
ATOM 1446 C C . GLU A 1 191 ? 2.863 14.452 18.162 1.00 88.19 191 GLU A C 1
ATOM 1448 O O . GLU A 1 191 ? 1.834 14.939 18.635 1.00 88.19 191 GLU A O 1
ATOM 1453 N N . ARG A 1 192 ? 2.834 13.232 17.609 1.00 90.25 192 ARG A N 1
ATOM 1454 C CA . ARG A 1 192 ? 1.635 12.387 17.694 1.00 90.25 192 ARG A CA 1
ATOM 1455 C C . ARG A 1 192 ? 1.436 11.916 19.123 1.00 90.25 192 ARG A C 1
ATOM 1457 O O . ARG A 1 192 ? 2.373 11.533 19.822 1.00 90.25 192 ARG A O 1
ATOM 1464 N N . THR A 1 193 ? 0.182 11.855 19.545 1.00 92.50 193 THR A N 1
ATOM 1465 C CA . THR A 1 193 ? -0.176 11.431 20.895 1.00 92.50 193 THR A CA 1
ATOM 1466 C C . THR A 1 193 ? -0.788 10.033 20.882 1.00 92.50 193 THR A C 1
ATOM 1468 O O . THR A 1 193 ? -1.862 9.823 20.326 1.00 92.50 193 THR A O 1
ATOM 1471 N N . LEU A 1 194 ? -0.153 9.079 21.561 1.00 93.69 194 LEU A N 1
ATOM 1472 C CA . LEU A 1 194 ? -0.720 7.753 21.817 1.00 93.69 194 LEU A CA 1
ATOM 1473 C C . LEU A 1 194 ? -1.328 7.703 23.223 1.00 93.69 194 LEU A C 1
ATOM 1475 O O . LEU A 1 194 ? -0.650 8.015 24.202 1.00 93.69 194 LEU A O 1
ATOM 1479 N N . LYS A 1 195 ? -2.595 7.298 23.344 1.00 92.50 195 LYS A N 1
ATOM 1480 C CA . LYS A 1 195 ? -3.282 7.119 24.630 1.00 92.50 195 LYS A CA 1
ATOM 1481 C C . LYS A 1 195 ? -3.889 5.729 24.727 1.00 92.50 195 LYS A C 1
ATOM 1483 O O . LYS A 1 195 ? -4.600 5.295 23.831 1.00 92.50 195 LYS A O 1
ATOM 1488 N N . GLY A 1 196 ? -3.671 5.064 25.853 1.00 89.19 196 GLY A N 1
ATOM 1489 C CA . GLY A 1 196 ? -4.545 3.976 26.281 1.00 89.19 196 GLY A CA 1
ATOM 1490 C C . GLY A 1 196 ? -5.760 4.530 27.022 1.00 89.19 196 GLY A C 1
ATOM 1491 O O . GLY A 1 196 ? -5.727 5.649 27.546 1.00 89.19 196 GLY A O 1
ATOM 1492 N N . THR A 1 197 ? -6.823 3.741 27.107 1.00 83.75 197 THR A N 1
ATOM 1493 C CA . THR A 1 197 ? -7.927 4.026 28.022 1.00 83.75 197 THR A CA 1
ATOM 1494 C C . THR A 1 197 ? -8.440 2.759 28.686 1.00 83.75 197 THR A C 1
ATOM 1496 O O . THR A 1 197 ? -8.517 1.698 28.075 1.00 83.75 197 THR A O 1
ATOM 1499 N N . PHE A 1 198 ? -8.811 2.884 29.955 1.00 80.56 198 PHE A N 1
ATOM 1500 C CA . PHE A 1 198 ? -9.528 1.857 30.694 1.00 80.56 198 PHE A CA 1
ATOM 1501 C C . PHE A 1 198 ? -10.868 2.456 31.120 1.00 80.56 198 PHE A C 1
ATOM 1503 O O . PHE A 1 198 ? -10.893 3.541 31.701 1.00 80.56 198 PHE A O 1
ATOM 1510 N N . PHE A 1 199 ? -11.984 1.802 30.773 1.00 78.25 199 PHE A N 1
ATOM 1511 C CA . PHE A 1 199 ? -13.342 2.330 30.999 1.00 78.25 199 PHE A CA 1
ATOM 1512 C C . PHE A 1 199 ? -13.591 3.732 30.399 1.00 78.25 199 PHE A C 1
ATOM 1514 O O . PHE A 1 199 ? -14.345 4.522 30.955 1.00 78.25 199 PHE A O 1
ATOM 1521 N N . GLY A 1 200 ? -12.943 4.092 29.285 1.00 79.81 200 GLY A N 1
ATOM 1522 C CA . GLY A 1 200 ? -13.094 5.430 28.693 1.00 79.81 200 GLY A CA 1
ATOM 1523 C C . GLY A 1 200 ? -12.527 6.562 29.563 1.00 79.81 200 GLY A C 1
ATOM 1524 O O . GLY A 1 200 ? -12.889 7.718 29.370 1.00 79.81 200 GLY A O 1
ATOM 1525 N N . ASN A 1 201 ? -11.656 6.235 30.528 1.00 82.25 201 ASN A N 1
ATOM 1526 C CA . ASN A 1 201 ? -11.127 7.129 31.566 1.00 82.25 201 ASN A CA 1
ATOM 1527 C C . ASN A 1 201 ? -12.195 7.684 32.522 1.00 82.25 201 ASN A C 1
ATOM 1529 O O . ASN A 1 201 ? -11.932 8.651 33.239 1.00 82.25 201 ASN A O 1
ATOM 1533 N N . TYR A 1 202 ? -13.371 7.056 32.573 1.00 85.00 202 TYR A N 1
ATOM 1534 C CA . TYR A 1 202 ? -14.387 7.377 33.562 1.00 85.00 202 TYR A CA 1
ATOM 1535 C C . TYR A 1 202 ? -13.988 6.872 34.946 1.00 85.00 202 TYR A C 1
ATOM 1537 O O . TYR A 1 202 ? -13.524 5.745 35.118 1.00 85.00 202 TYR A O 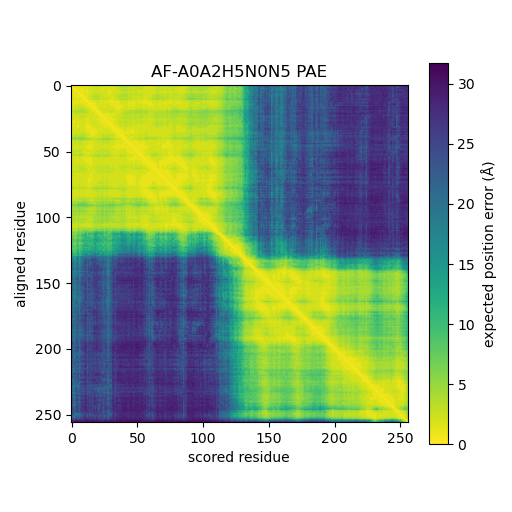1
ATOM 1545 N N . LYS A 1 203 ? -14.248 7.691 35.963 1.00 88.31 203 LYS A N 1
ATOM 1546 C CA . LYS A 1 203 ? -14.272 7.285 37.367 1.00 88.31 203 LYS A CA 1
ATOM 1547 C C . LYS A 1 203 ? -15.666 6.731 37.665 1.00 88.31 203 LYS A C 1
ATOM 1549 O O . LYS A 1 203 ? -16.608 7.516 37.774 1.00 88.31 203 LYS A O 1
ATOM 1554 N N . PRO A 1 204 ? -15.844 5.408 37.845 1.00 89.31 204 PRO A N 1
ATOM 1555 C CA . PRO A 1 204 ? -17.177 4.806 37.817 1.00 89.31 204 PRO A CA 1
ATOM 1556 C C . PRO A 1 204 ? -18.167 5.410 38.818 1.00 89.31 204 PRO A C 1
ATOM 1558 O O . PRO A 1 204 ? -19.320 5.641 38.483 1.00 89.31 204 PRO A O 1
ATOM 1561 N N . ARG A 1 205 ? -17.716 5.714 40.042 1.00 92.81 205 ARG A N 1
ATOM 1562 C CA . ARG A 1 205 ? -18.595 6.238 41.099 1.00 92.81 205 ARG A CA 1
ATOM 1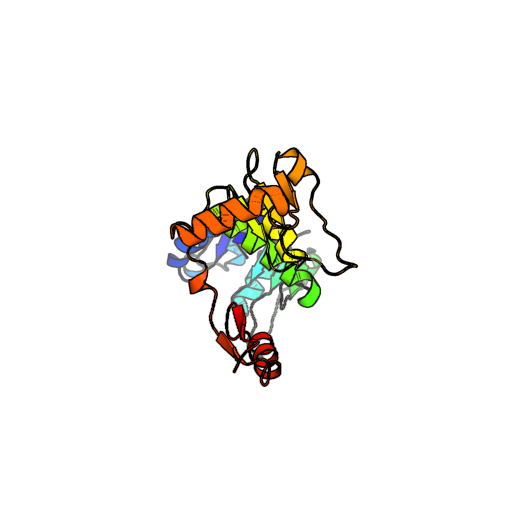563 C C . ARG A 1 205 ? -19.043 7.681 40.874 1.00 92.81 205 ARG A C 1
ATOM 1565 O O . ARG A 1 205 ? -20.154 8.012 41.265 1.00 92.81 205 ARG A O 1
ATOM 1572 N N . SER A 1 206 ? -18.186 8.531 40.313 1.00 93.12 206 SER A N 1
ATOM 1573 C CA . SER A 1 206 ? -18.501 9.951 40.115 1.00 93.12 206 SER A CA 1
ATOM 1574 C C . SER A 1 206 ? -19.083 10.233 38.736 1.00 93.12 206 SER A C 1
ATOM 1576 O O . SER A 1 206 ? -19.934 11.106 38.615 1.00 93.12 206 SER A O 1
ATOM 1578 N N . ASP A 1 207 ? -18.660 9.490 37.712 1.00 89.56 207 ASP A N 1
ATOM 1579 C CA . ASP A 1 207 ? -18.912 9.888 36.330 1.00 89.56 207 ASP A CA 1
ATOM 1580 C C . ASP A 1 207 ? -20.024 9.066 35.665 1.00 89.56 207 ASP A C 1
ATOM 1582 O O . ASP A 1 207 ? -20.771 9.618 34.857 1.00 89.56 207 ASP A O 1
ATOM 1586 N N . LEU A 1 208 ? -20.202 7.779 36.012 1.00 91.44 208 LEU A N 1
ATOM 1587 C CA . LEU A 1 208 ? -21.280 6.963 35.427 1.00 91.44 208 LEU A CA 1
ATOM 1588 C C . LEU A 1 208 ? -22.685 7.524 35.677 1.00 91.44 208 LEU A C 1
ATOM 1590 O O . LEU A 1 208 ? -23.477 7.453 34.738 1.00 91.44 208 LEU A O 1
ATOM 1594 N N . PRO A 1 209 ? -23.019 8.106 36.851 1.00 94.88 209 PRO A N 1
ATOM 1595 C CA . PRO A 1 209 ? -24.326 8.732 37.039 1.00 94.88 209 PRO A CA 1
ATOM 1596 C C . PRO A 1 209 ? -24.651 9.757 35.943 1.00 94.88 209 PRO A C 1
ATOM 1598 O O . PRO A 1 209 ? -25.733 9.705 35.369 1.00 94.88 209 PRO A O 1
ATOM 1601 N N . SER A 1 210 ? -23.677 10.583 35.541 1.00 91.81 210 SER A N 1
ATOM 1602 C CA . SER A 1 210 ? -23.859 11.560 34.455 1.00 91.81 210 SER A CA 1
ATOM 1603 C C . SER A 1 210 ? -24.059 10.914 33.077 1.00 91.81 210 SER A C 1
ATOM 1605 O O . SER A 1 210 ? -24.770 11.447 32.229 1.00 91.81 210 SER A O 1
ATOM 1607 N N . VAL A 1 211 ? -23.456 9.746 32.832 1.00 88.25 211 VAL A N 1
ATOM 1608 C CA . VAL A 1 211 ? -23.655 8.987 31.586 1.00 88.25 211 VAL A CA 1
ATOM 1609 C C . VAL A 1 211 ? -25.064 8.393 31.546 1.00 88.25 211 VAL A C 1
ATOM 1611 O O . VAL A 1 211 ? -25.715 8.431 30.503 1.00 88.25 211 VAL A O 1
ATOM 1614 N N . VAL A 1 212 ? -25.558 7.891 32.682 1.00 92.12 212 VAL A N 1
ATOM 1615 C CA . VAL A 1 212 ? -26.937 7.402 32.819 1.00 92.12 212 VAL A CA 1
ATOM 1616 C C . VAL A 1 212 ? -27.931 8.544 32.637 1.00 92.12 212 VAL A C 1
ATOM 1618 O O . VAL A 1 212 ? -28.902 8.379 31.909 1.00 92.12 212 VAL A O 1
ATOM 1621 N N . GLU A 1 213 ? -27.678 9.714 33.222 1.00 93.69 213 GLU A N 1
ATOM 1622 C CA . GLU A 1 213 ? -28.512 10.905 33.021 1.00 93.69 213 GLU A CA 1
ATOM 1623 C C . GLU A 1 213 ? -28.618 11.282 31.540 1.00 93.69 213 GLU A C 1
ATOM 1625 O O . GLU A 1 213 ? -29.727 11.492 31.057 1.00 93.69 213 GLU A O 1
ATOM 1630 N N . LYS A 1 214 ? -27.502 11.268 30.796 1.00 90.00 214 LYS A N 1
ATOM 1631 C CA . LYS A 1 214 ? -27.494 11.503 29.339 1.00 90.00 214 LYS A CA 1
ATOM 1632 C C . LYS A 1 214 ? -28.291 10.465 28.555 1.00 90.00 214 LYS A C 1
ATOM 1634 O O . LYS A 1 214 ? -28.924 10.781 27.551 1.00 90.00 214 LYS A O 1
ATOM 1639 N N . TYR A 1 215 ? -28.261 9.212 28.989 1.00 88.81 215 TYR A N 1
ATOM 1640 C CA . TYR A 1 215 ? -29.107 8.174 28.411 1.00 88.81 215 TYR A CA 1
ATOM 1641 C C . TYR A 1 215 ? -30.595 8.444 28.699 1.00 88.81 215 TYR A C 1
ATOM 1643 O O . TYR A 1 215 ? -31.408 8.460 27.777 1.00 88.81 215 TYR A O 1
ATOM 1651 N N . MET A 1 216 ? -30.944 8.766 29.949 1.00 93.56 216 MET A N 1
ATOM 1652 C CA . MET A 1 216 ? -32.319 9.085 30.355 1.00 93.56 216 MET A CA 1
ATOM 1653 C C . MET A 1 216 ? -32.854 10.359 29.676 1.00 93.56 216 MET A C 1
ATOM 1655 O O . MET A 1 216 ? -34.042 10.425 29.355 1.00 93.56 216 MET A O 1
ATOM 1659 N N . SER A 1 217 ? -31.992 11.350 29.409 1.00 93.12 217 SER A N 1
ATOM 1660 C CA . SER A 1 217 ? -32.324 12.571 28.656 1.00 93.12 217 SER A CA 1
ATOM 1661 C C . SER A 1 217 ? -32.377 12.363 27.138 1.00 93.12 217 SER A C 1
ATOM 1663 O O . SER A 1 217 ? -32.738 13.287 26.410 1.00 93.12 217 SER A O 1
ATOM 1665 N N . LYS A 1 218 ? -32.081 11.145 26.656 1.00 88.38 218 LYS A N 1
ATOM 1666 C CA . LYS A 1 218 ? -31.981 10.769 25.235 1.00 88.38 218 LYS A CA 1
ATOM 1667 C C . LYS A 1 218 ? -30.854 11.471 24.466 1.00 88.38 218 LYS A C 1
ATOM 1669 O O . LYS A 1 218 ? -30.850 11.445 23.239 1.00 88.38 218 LYS A O 1
ATOM 1674 N N . GLU A 1 219 ? -29.877 12.049 25.160 1.00 88.50 219 GLU A N 1
ATOM 1675 C CA . GLU A 1 219 ? -28.623 12.521 24.555 1.00 88.50 219 GLU A CA 1
ATOM 1676 C C . GLU A 1 219 ? -27.712 11.357 24.138 1.00 88.50 219 GLU A C 1
ATOM 1678 O O . GLU A 1 219 ? -26.885 11.508 23.239 1.00 88.50 219 GLU A O 1
ATOM 1683 N N . LEU A 1 220 ? -27.861 10.191 24.777 1.00 78.62 220 LEU A N 1
ATOM 1684 C CA . LEU A 1 220 ? -27.139 8.967 24.441 1.00 78.62 220 LEU A CA 1
ATOM 1685 C C . LEU A 1 220 ? -28.110 7.861 24.007 1.00 78.62 220 LEU A C 1
ATOM 1687 O O . LEU A 1 220 ? -28.875 7.333 24.809 1.00 78.62 220 LEU A O 1
ATOM 1691 N N . GLU A 1 221 ? -28.042 7.461 22.739 1.00 84.06 221 GLU A N 1
ATOM 1692 C CA . GLU A 1 221 ? -28.908 6.425 22.163 1.00 84.06 221 GLU A CA 1
ATOM 1693 C C . GLU A 1 221 ? -28.318 5.016 22.346 1.00 84.06 221 GLU A C 1
ATOM 1695 O O . GLU A 1 221 ? -27.816 4.402 21.403 1.00 84.06 221 GLU A O 1
ATOM 1700 N N . VAL A 1 222 ? -28.374 4.489 23.572 1.00 83.88 222 VAL A N 1
ATOM 1701 C CA . VAL A 1 222 ? -27.821 3.160 23.913 1.00 83.88 222 VAL A CA 1
ATOM 1702 C C . VAL A 1 222 ? -28.563 2.016 23.200 1.00 83.88 222 VAL A C 1
ATOM 1704 O O . VAL A 1 222 ? -27.976 0.987 22.857 1.00 83.88 222 VAL A O 1
ATOM 1707 N N . GLU A 1 223 ? -29.836 2.222 22.877 1.00 87.44 223 GLU A N 1
ATOM 1708 C CA . GLU A 1 223 ? -30.725 1.139 22.445 1.00 87.44 223 GLU A CA 1
ATOM 1709 C C . GLU A 1 223 ? -30.384 0.608 21.060 1.00 87.44 223 GLU A C 1
ATOM 1711 O O . GLU A 1 223 ? -30.605 -0.566 20.774 1.00 87.44 223 GLU A O 1
ATOM 1716 N N . LYS A 1 224 ? -29.762 1.442 20.220 1.00 86.19 224 LYS A N 1
ATOM 1717 C CA . LYS A 1 224 ? -29.305 1.062 18.877 1.00 86.19 224 LYS A CA 1
ATOM 1718 C C . LYS A 1 224 ? -28.231 -0.025 18.904 1.00 86.19 224 LYS A C 1
ATOM 1720 O O . LYS A 1 224 ? -28.045 -0.722 17.911 1.00 86.19 224 LYS A O 1
ATOM 1725 N N . PHE A 1 225 ? -27.520 -0.177 20.022 1.00 83.19 225 PHE A N 1
ATOM 1726 C CA . PHE A 1 225 ? -26.505 -1.215 20.179 1.00 83.19 225 PHE A CA 1
ATOM 1727 C C . PHE A 1 225 ? -27.107 -2.569 20.576 1.00 83.19 225 PHE A C 1
ATOM 1729 O O . PHE A 1 225 ? -26.429 -3.590 20.455 1.00 83.19 225 PHE A O 1
ATOM 1736 N N . ILE A 1 226 ? -28.361 -2.609 21.038 1.00 91.25 226 ILE A N 1
ATOM 1737 C CA . ILE A 1 226 ? -29.035 -3.846 21.436 1.00 91.25 226 ILE A CA 1
ATOM 1738 C C . ILE A 1 226 ? -29.628 -4.504 20.193 1.00 91.25 226 ILE A C 1
ATOM 1740 O O . ILE A 1 226 ? -30.650 -4.085 19.662 1.00 91.25 226 ILE A O 1
ATOM 1744 N N . THR A 1 227 ? -28.978 -5.565 19.733 1.00 91.88 227 THR A N 1
ATOM 1745 C CA . THR A 1 227 ? -29.399 -6.311 18.533 1.00 91.88 227 THR A CA 1
ATOM 1746 C C . THR A 1 227 ? -30.202 -7.560 18.857 1.00 91.88 227 THR A C 1
ATOM 1748 O O . THR A 1 227 ? -31.040 -7.977 18.068 1.00 91.88 227 THR A O 1
ATOM 1751 N N . HIS A 1 228 ? -29.949 -8.153 20.022 1.00 93.38 228 HIS A N 1
ATOM 1752 C CA . HIS A 1 228 ? -30.578 -9.393 20.448 1.00 93.38 228 HIS A CA 1
ATOM 1753 C C . HIS A 1 228 ? -30.981 -9.284 21.914 1.00 93.38 228 HIS A C 1
ATOM 1755 O O . HIS A 1 228 ? -30.377 -8.554 22.704 1.00 93.38 228 HIS A O 1
ATOM 1761 N N . THR A 1 229 ? -32.020 -10.012 22.287 1.00 94.88 229 THR A N 1
ATOM 1762 C CA . THR A 1 229 ? -32.426 -10.195 23.677 1.00 94.88 229 THR A CA 1
ATOM 1763 C C . THR A 1 229 ? -32.839 -11.644 23.835 1.00 94.88 229 THR A C 1
ATOM 1765 O O . THR A 1 229 ? -33.659 -12.127 23.057 1.00 94.88 229 THR A O 1
ATOM 1768 N N . VAL A 1 230 ? -32.258 -12.335 24.810 1.00 95.12 230 VAL A N 1
ATOM 1769 C CA . VAL A 1 230 ? -32.575 -13.738 25.101 1.00 95.12 230 VAL A CA 1
ATOM 1770 C C . VAL A 1 230 ? -32.839 -13.913 26.597 1.00 95.12 230 VAL A C 1
ATOM 1772 O O . VAL A 1 230 ? -32.245 -13.191 27.408 1.00 95.12 230 VAL A O 1
ATOM 1775 N N . PRO A 1 231 ? -33.723 -14.842 26.991 1.00 96.50 231 PRO A N 1
ATOM 1776 C CA . PRO A 1 231 ? -33.855 -15.220 28.391 1.00 96.50 231 PRO A CA 1
ATOM 1777 C C . PRO A 1 231 ? -32.593 -15.953 28.861 1.00 96.50 231 PRO A C 1
ATOM 1779 O O . PRO A 1 231 ? -31.889 -16.584 28.069 1.00 96.50 231 PRO A O 1
ATOM 1782 N N . PHE A 1 232 ? -32.306 -15.902 30.162 1.00 96.00 232 PHE A N 1
ATOM 1783 C CA . PHE A 1 232 ? -31.148 -16.576 30.758 1.00 96.00 232 PHE A CA 1
ATOM 1784 C C . PHE A 1 232 ? -31.125 -18.088 30.474 1.00 96.00 232 PHE A C 1
ATOM 1786 O O . PHE A 1 232 ? -30.055 -18.659 30.265 1.00 96.00 232 PHE A O 1
ATOM 1793 N N . SER A 1 233 ? -32.297 -18.725 30.376 1.00 96.00 233 SER A N 1
ATOM 1794 C CA . SER A 1 233 ? -32.447 -20.138 29.991 1.00 96.00 233 SER A CA 1
ATOM 1795 C C . SER A 1 233 ? -31.854 -20.467 28.615 1.00 96.00 233 SER A C 1
ATOM 1797 O O . SER A 1 233 ? -31.468 -21.608 28.366 1.00 96.00 233 SER A O 1
ATOM 1799 N N . GLU A 1 234 ? -31.718 -19.471 27.737 1.00 95.31 234 GLU A N 1
ATOM 1800 C CA . GLU A 1 234 ? -31.178 -19.605 26.385 1.00 95.31 234 GLU A CA 1
ATOM 1801 C C . GLU A 1 234 ? -29.830 -18.891 26.203 1.00 95.31 234 GLU A C 1
ATOM 1803 O O . GLU A 1 234 ? -29.447 -18.562 25.079 1.00 95.31 234 GLU A O 1
ATOM 1808 N N . ILE A 1 235 ? -29.067 -18.674 27.281 1.00 95.31 235 ILE A N 1
ATOM 1809 C CA . ILE A 1 235 ? -27.783 -17.952 27.237 1.00 95.31 235 ILE A CA 1
ATOM 1810 C C . ILE A 1 235 ? -26.803 -18.493 26.179 1.00 95.31 235 ILE A C 1
ATOM 1812 O O . ILE A 1 235 ? -26.055 -17.722 25.581 1.00 95.31 235 ILE A O 1
ATOM 1816 N N . ASN A 1 236 ? -26.844 -19.793 25.869 1.00 96.25 236 ASN A N 1
ATOM 1817 C CA . ASN A 1 236 ? -26.008 -20.394 24.823 1.00 96.25 236 ASN A CA 1
ATOM 1818 C C . ASN A 1 236 ? -26.278 -19.810 23.425 1.00 96.25 236 ASN A C 1
ATOM 1820 O O . ASN A 1 236 ? -25.332 -19.639 22.658 1.00 96.25 236 ASN A O 1
ATOM 1824 N N . LYS A 1 237 ? -27.518 -19.399 23.114 1.00 94.38 237 LYS A N 1
ATOM 1825 C CA . LYS A 1 237 ? -27.829 -18.717 21.845 1.00 94.38 237 LYS A CA 1
ATOM 1826 C C . LYS A 1 237 ? -27.081 -17.388 21.717 1.00 94.38 237 LYS A C 1
ATOM 1828 O O . LYS A 1 237 ? -26.648 -17.037 20.626 1.00 94.38 237 LYS A O 1
ATOM 1833 N N . ALA A 1 238 ? -26.861 -16.671 22.824 1.00 93.81 238 ALA A N 1
ATOM 1834 C CA . ALA A 1 238 ? -26.076 -15.435 22.805 1.00 93.81 238 ALA A CA 1
ATOM 1835 C C . ALA A 1 238 ? -24.610 -15.683 22.403 1.00 93.81 238 ALA A C 1
ATOM 1837 O O . ALA A 1 238 ? -24.033 -14.885 21.662 1.00 93.81 238 ALA A O 1
ATOM 1838 N N . PHE A 1 239 ? -24.016 -16.801 22.839 1.00 93.00 239 PHE A N 1
ATOM 1839 C CA . PHE A 1 239 ? -22.673 -17.200 22.405 1.00 93.00 239 PHE A CA 1
ATOM 1840 C C . PHE A 1 239 ? -22.640 -17.598 20.926 1.00 93.00 239 PHE A C 1
ATOM 1842 O O . PHE A 1 239 ? -21.683 -17.261 20.231 1.00 93.00 239 PHE A O 1
ATOM 1849 N N . GLU A 1 240 ? -23.680 -18.269 20.426 1.00 93.88 240 GLU A N 1
ATOM 1850 C CA . GLU A 1 240 ? -23.796 -18.592 18.999 1.00 93.88 240 GLU A CA 1
ATOM 1851 C C . GLU A 1 240 ? -23.855 -17.329 18.132 1.00 93.88 240 GLU A C 1
ATOM 1853 O O . GLU A 1 240 ? -23.103 -17.235 17.161 1.00 93.88 240 GLU A O 1
ATOM 1858 N N . TYR A 1 241 ? -24.671 -16.337 18.513 1.00 90.81 241 TYR A N 1
ATOM 1859 C CA . TYR A 1 241 ? -24.726 -15.039 17.830 1.00 90.81 241 TYR A CA 1
ATOM 1860 C C . TYR A 1 241 ? -23.347 -14.368 17.787 1.00 90.81 241 TYR A C 1
ATOM 1862 O O . TYR A 1 241 ? -22.890 -13.951 16.723 1.00 90.81 241 TYR A O 1
ATOM 1870 N N . MET A 1 242 ? -22.628 -14.351 18.915 1.00 83.06 242 MET A N 1
ATOM 1871 C CA . MET A 1 242 ? -21.272 -13.798 18.989 1.00 83.06 242 MET A CA 1
ATOM 1872 C C . MET A 1 242 ? -20.296 -14.511 18.040 1.00 83.06 242 MET A C 1
ATOM 1874 O O . MET A 1 242 ? -19.558 -13.847 17.317 1.00 83.06 242 MET A O 1
ATOM 1878 N N . LEU A 1 243 ? -20.291 -15.848 18.016 1.00 84.44 243 LEU A N 1
ATOM 1879 C CA . LEU A 1 243 ? -19.386 -16.633 17.164 1.00 84.44 243 LEU A CA 1
ATOM 1880 C C . LEU A 1 243 ? -19.691 -16.479 15.670 1.00 84.44 243 LEU A C 1
ATOM 1882 O O . LEU A 1 243 ? -18.775 -16.549 14.853 1.00 84.44 243 LEU A O 1
ATOM 1886 N N . ARG A 1 244 ? -20.959 -16.256 15.310 1.00 88.69 244 ARG A N 1
ATOM 1887 C CA . ARG A 1 244 ? -21.374 -15.970 13.927 1.00 88.69 244 ARG A CA 1
ATOM 1888 C C . ARG A 1 244 ? -21.130 -14.517 13.514 1.00 88.69 244 ARG A C 1
ATOM 1890 O O . ARG A 1 244 ? -21.260 -14.201 12.336 1.00 88.69 244 ARG A O 1
ATOM 1897 N N . GLY A 1 245 ? -20.775 -13.640 14.457 1.00 83.56 245 GLY A N 1
ATOM 1898 C CA . GLY A 1 245 ? -20.694 -12.197 14.220 1.00 83.56 245 GLY A CA 1
ATOM 1899 C C . GLY A 1 245 ? -22.067 -11.554 13.995 1.00 83.56 245 GLY A C 1
ATOM 1900 O O . GLY A 1 245 ? -22.165 -10.497 13.376 1.00 83.56 245 GLY A O 1
ATOM 1901 N N . GLU A 1 246 ? -23.133 -12.198 14.472 1.00 81.38 246 GLU A N 1
ATOM 1902 C CA . GLU A 1 246 ? -24.508 -11.722 14.371 1.00 81.38 246 GLU A CA 1
ATOM 1903 C C . GLU A 1 246 ? -24.814 -10.807 15.568 1.00 81.38 246 GLU A C 1
ATOM 1905 O O . GLU A 1 246 ? -24.999 -11.250 16.699 1.00 81.38 246 GLU A O 1
ATOM 1910 N N . GLY A 1 247 ? -24.887 -9.497 15.326 1.00 72.44 247 GLY A N 1
ATOM 1911 C CA . GLY A 1 247 ? -25.292 -8.509 16.331 1.00 72.44 247 GLY A CA 1
ATOM 1912 C C . GLY A 1 247 ? -24.153 -7.767 17.046 1.00 72.44 247 GLY A C 1
ATOM 1913 O O . GLY A 1 247 ? -22.981 -8.111 16.948 1.00 72.44 247 GLY A O 1
ATOM 1914 N N . LEU A 1 248 ? -24.513 -6.693 17.756 1.00 79.38 248 LEU A N 1
ATOM 1915 C CA . LEU A 1 248 ? -23.596 -5.787 18.463 1.00 79.38 248 LEU A CA 1
ATOM 1916 C C . LEU A 1 248 ? -23.572 -6.070 19.970 1.00 79.38 248 LEU A C 1
ATOM 1918 O O . LEU A 1 248 ? -22.512 -6.283 20.565 1.00 79.38 248 LEU A O 1
ATOM 1922 N N . ARG A 1 249 ? -24.748 -6.061 20.607 1.00 87.50 249 ARG A N 1
ATOM 1923 C CA . ARG A 1 249 ? -24.958 -6.470 22.001 1.00 87.50 249 ARG A CA 1
ATOM 1924 C C . ARG A 1 249 ? -26.190 -7.359 22.107 1.00 87.50 249 ARG A C 1
ATOM 1926 O O . ARG A 1 249 ? -27.193 -7.145 21.419 1.00 87.50 249 ARG A O 1
ATOM 1933 N N . CYS A 1 250 ? -26.094 -8.344 22.994 1.00 92.44 250 CYS A N 1
ATOM 1934 C CA . CYS A 1 250 ? -27.192 -9.213 23.389 1.00 92.44 250 CYS A CA 1
ATOM 1935 C C . CYS A 1 250 ? -27.520 -8.950 24.861 1.00 92.44 250 CYS A C 1
ATOM 1937 O O . CYS A 1 250 ? -26.640 -9.064 25.714 1.00 92.44 250 CYS A O 1
ATOM 1939 N N . ILE A 1 251 ? -28.770 -8.596 25.159 1.00 95.06 251 ILE A N 1
ATOM 1940 C CA . ILE A 1 251 ? -29.256 -8.489 26.538 1.00 95.06 251 ILE A CA 1
ATOM 1941 C C . ILE A 1 251 ? -29.690 -9.870 27.023 1.00 95.06 251 ILE A C 1
ATOM 1943 O O . ILE A 1 251 ? -30.437 -10.564 26.333 1.00 95.06 251 ILE A O 1
ATOM 1947 N N . ILE A 1 252 ? -29.240 -10.247 28.219 1.00 95.75 252 ILE A N 1
ATOM 1948 C CA . ILE A 1 252 ? -29.719 -11.442 28.916 1.00 95.75 252 ILE A CA 1
ATOM 1949 C C . ILE A 1 252 ? -30.778 -11.009 29.928 1.00 95.75 252 ILE A C 1
ATOM 1951 O O . ILE A 1 252 ? -30.478 -10.238 30.841 1.00 95.75 252 ILE A O 1
ATOM 1955 N N . ARG A 1 253 ? -32.016 -11.479 29.760 1.00 95.00 253 ARG A N 1
ATOM 1956 C CA . ARG A 1 253 ? -33.090 -11.251 30.735 1.00 95.00 253 ARG A CA 1
ATOM 1957 C C . ARG A 1 253 ? -33.041 -12.321 31.816 1.00 95.00 253 ARG A C 1
ATOM 1959 O O . ARG A 1 253 ? -33.008 -13.509 31.509 1.00 95.00 253 ARG A O 1
ATOM 1966 N N . MET A 1 254 ? -32.999 -11.881 33.071 1.00 91.00 254 MET A N 1
ATOM 1967 C CA . MET A 1 254 ? -32.914 -12.771 34.236 1.00 91.00 254 MET A CA 1
ATOM 1968 C C . MET A 1 254 ? -34.282 -13.334 34.652 1.00 91.00 254 MET A C 1
ATOM 1970 O O . MET A 1 254 ? -34.326 -14.363 35.316 1.00 91.00 254 MET A O 1
ATOM 1974 N N . GLU A 1 255 ? -35.372 -12.681 34.249 1.00 77.25 255 GLU A N 1
ATOM 1975 C CA . GLU A 1 255 ? -36.759 -13.125 34.436 1.00 77.25 255 GLU A CA 1
ATOM 1976 C C . GLU A 1 255 ? -37.327 -13.592 33.080 1.00 77.25 255 GLU A C 1
ATOM 1978 O O . GLU A 1 255 ? -36.866 -13.103 32.041 1.00 77.25 255 GLU A O 1
ATOM 1983 N N . GLU A 1 256 ? -38.258 -14.559 33.098 1.00 58.06 256 GLU A N 1
ATOM 1984 C CA . GLU A 1 256 ? -38.902 -15.136 31.894 1.00 58.06 256 GLU A CA 1
ATOM 1985 C C . GLU A 1 256 ? -39.629 -14.092 31.030 1.00 58.06 256 GLU A C 1
ATOM 1987 O O . GLU A 1 256 ? -40.363 -13.242 31.586 1.00 58.06 256 GLU A O 1
#

InterPro domains:
  IPR011032 GroES-like superfamily [SSF50129] (204-253)
  IPR013149 Alcohol dehydrogenase-like, C-terminal [PF00107] (1-127)
  IPR013149 Alcohol dehydrogenase-like, C-terminal [PF00107] (130-213)
  IPR036291 NAD(P)-binding domain superfamily [SSF51735] (2-131)
  IPR036291 NAD(P)-binding domain superfamily [SSF51735] (130-218)